Protein AF-A0A661JJ70-F1 (afdb_monomer)

pLDDT: mean 76.31, std 18.62, range [28.81, 95.75]

Sequence (202 aa):
MEVSPYALRFRKRHAPRLLRENLPLQVAEFILPPYEYRAAKAYGLRCRVPVIPVDSCLKSRVLLRRAVELFSAENLRRLKEEDPEGPLRGEYALARRCWQDGSMAQWFLSNGWDLRRERAMARRIRQILSRHPTKRLLHIGGWMHMLPLPGTLFHLLEDLGPERRLLEPLTFDENLSNKRLRAMVVRDFYFWFYFRRAHPGP

Solvent-accessible surface area (backbone atoms only — not comparable to full-atom values): 12020 Å² total; per-residue (Å²): 51,66,38,29,60,54,48,48,52,50,25,71,68,44,31,81,63,65,66,72,50,97,60,58,67,73,57,49,52,68,42,40,67,55,54,62,57,50,53,48,45,54,51,18,63,78,69,74,42,90,75,57,62,47,38,62,43,64,66,46,53,61,54,55,71,52,42,69,68,60,67,32,74,69,53,57,71,67,60,72,94,68,76,67,61,64,64,50,54,50,51,53,53,49,50,51,48,35,72,77,38,62,72,69,41,48,60,57,54,71,61,83,57,58,53,68,52,29,53,51,32,37,52,48,52,52,59,50,43,69,78,36,77,90,59,75,49,71,42,40,40,66,62,74,41,62,36,93,41,93,64,22,38,38,46,70,41,47,93,48,55,58,44,78,45,83,57,76,71,84,76,82,65,84,83,69,83,51,81,84,56,71,83,76,74,85,78,76,78,55,22,40,38,42,36,52,75,74,72,81,71,133

Radius of gyration: 18.71 Å; Cα contacts (8 Å, |Δi|>4): 208; chains: 1; bounding box: 42×44×58 Å

Structure (mmCIF, N/CA/C/O backbone):
data_AF-A0A661JJ70-F1
#
_entry.id   AF-A0A661JJ70-F1
#
loop_
_atom_site.group_PDB
_atom_site.id
_atom_site.type_symbol
_atom_site.label_atom_id
_atom_site.label_alt_id
_atom_site.label_comp_id
_atom_site.label_asym_id
_atom_site.label_entity_id
_atom_site.label_seq_id
_atom_site.pdbx_PDB_ins_code
_atom_site.Cartn_x
_atom_site.Cartn_y
_atom_site.Cartn_z
_atom_site.occupancy
_atom_site.B_iso_or_equiv
_atom_site.auth_seq_id
_atom_site.auth_comp_id
_atom_site.auth_asym_id
_atom_site.auth_atom_id
_atom_site.pdbx_PDB_model_num
ATOM 1 N N . MET A 1 1 ? -5.421 -4.196 1.170 1.00 88.75 1 MET A N 1
ATOM 2 C CA . MET A 1 1 ? -4.293 -4.170 0.217 1.00 88.75 1 MET A CA 1
ATOM 3 C C . MET A 1 1 ? -4.222 -2.820 -0.451 1.00 88.75 1 MET A C 1
ATOM 5 O O . MET A 1 1 ? -5.200 -2.414 -1.082 1.00 88.75 1 MET A O 1
ATOM 9 N N . GLU A 1 2 ? -3.088 -2.148 -0.344 1.00 88.19 2 GLU A N 1
ATOM 10 C CA . GLU A 1 2 ? -2.733 -1.005 -1.176 1.00 88.19 2 GLU A CA 1
ATOM 11 C C . GLU A 1 2 ? -2.469 -1.480 -2.607 1.00 88.19 2 GLU A C 1
ATOM 13 O O . GLU A 1 2 ? -1.356 -1.740 -3.043 1.00 88.19 2 GLU A O 1
ATOM 18 N N . VAL A 1 3 ? -3.546 -1.678 -3.350 1.00 89.00 3 VAL A N 1
ATOM 19 C CA . VAL A 1 3 ? -3.459 -1.907 -4.782 1.00 89.00 3 VAL A CA 1
ATOM 20 C C . VAL A 1 3 ? -4.696 -1.328 -5.430 1.00 89.00 3 VAL A C 1
ATOM 22 O O . VAL A 1 3 ? -5.812 -1.452 -4.920 1.00 89.00 3 VAL A O 1
ATOM 25 N N . SER A 1 4 ? -4.492 -0.668 -6.559 1.00 90.75 4 SER A N 1
ATOM 26 C CA . SER A 1 4 ? -5.568 -0.061 -7.324 1.00 90.75 4 SER A CA 1
ATOM 27 C C . SER A 1 4 ? -6.466 -1.139 -7.944 1.00 90.75 4 SER A C 1
ATOM 29 O O . SER A 1 4 ? -5.982 -1.965 -8.729 1.00 90.75 4 SER A O 1
ATOM 31 N N . PRO A 1 5 ? -7.791 -1.120 -7.689 1.00 91.12 5 PRO A N 1
ATOM 32 C CA . PRO A 1 5 ? -8.731 -2.021 -8.356 1.00 91.12 5 PRO A CA 1
ATOM 33 C C . PRO A 1 5 ? -8.672 -1.921 -9.885 1.00 91.12 5 PRO A C 1
ATOM 35 O O . PRO A 1 5 ? -8.874 -2.913 -10.584 1.00 91.12 5 PRO A O 1
ATOM 38 N N . TYR A 1 6 ? -8.393 -0.726 -10.419 1.00 90.62 6 TYR A N 1
ATOM 39 C CA . TYR A 1 6 ? -8.209 -0.534 -11.855 1.00 90.62 6 TYR A CA 1
ATOM 40 C C . TYR A 1 6 ? -6.958 -1.258 -12.355 1.00 90.62 6 TYR A C 1
ATOM 42 O O . TYR A 1 6 ? -7.037 -1.973 -13.351 1.00 90.62 6 TYR A O 1
ATOM 50 N N . ALA A 1 7 ? -5.837 -1.131 -11.641 1.00 89.31 7 ALA A N 1
ATOM 51 C CA . ALA A 1 7 ? -4.592 -1.792 -12.014 1.00 89.31 7 ALA A CA 1
ATOM 52 C C . ALA A 1 7 ? -4.727 -3.322 -11.999 1.00 89.31 7 ALA A C 1
ATOM 54 O O . ALA A 1 7 ? -4.260 -3.989 -12.917 1.00 89.31 7 ALA A O 1
ATOM 55 N N . LEU A 1 8 ? -5.435 -3.881 -11.013 1.00 91.75 8 LEU A N 1
ATOM 56 C CA . LEU A 1 8 ? -5.740 -5.314 -10.978 1.00 91.75 8 LEU A CA 1
ATOM 57 C C . LEU A 1 8 ? -6.557 -5.765 -12.194 1.00 91.75 8 LEU A C 1
ATOM 59 O O . LEU A 1 8 ? -6.228 -6.774 -12.815 1.00 91.75 8 LEU A O 1
ATOM 63 N N . ARG A 1 9 ? -7.611 -5.019 -12.553 1.00 91.19 9 ARG A N 1
ATOM 64 C CA . ARG A 1 9 ? -8.439 -5.337 -13.729 1.00 91.19 9 ARG A CA 1
ATOM 65 C C . ARG A 1 9 ? -7.650 -5.237 -15.028 1.00 91.19 9 ARG A C 1
ATOM 67 O O . ARG A 1 9 ? -7.783 -6.120 -15.869 1.00 91.19 9 ARG A O 1
ATOM 74 N N . PHE A 1 10 ? -6.834 -4.194 -15.174 1.00 89.31 10 PHE A N 1
ATOM 75 C CA . PHE A 1 10 ? -5.953 -4.020 -16.326 1.00 89.31 10 PHE A CA 1
ATOM 76 C C . PHE A 1 10 ? -5.038 -5.237 -16.485 1.00 89.31 10 PHE A C 1
ATOM 78 O O . PHE A 1 10 ? -5.071 -5.907 -17.513 1.00 89.31 10 PHE A O 1
ATOM 85 N N . ARG A 1 11 ? -4.300 -5.597 -15.432 1.00 89.19 11 ARG A N 1
ATOM 86 C CA . ARG A 1 11 ? -3.375 -6.734 -15.461 1.00 89.19 11 ARG A CA 1
ATOM 87 C C . ARG A 1 11 ? -4.084 -8.052 -15.745 1.00 89.19 11 ARG A C 1
ATOM 89 O O . ARG A 1 11 ? -3.667 -8.778 -16.635 1.00 89.19 11 ARG A O 1
ATOM 96 N N . LYS A 1 12 ? -5.222 -8.319 -15.095 1.00 90.00 12 LYS A N 1
ATOM 97 C CA . LYS A 1 12 ? -6.034 -9.517 -15.371 1.00 90.00 12 LYS A CA 1
ATOM 98 C C . LYS A 1 12 ? -6.461 -9.610 -16.844 1.00 90.00 12 LYS A C 1
ATOM 100 O O . LYS A 1 12 ? -6.502 -10.705 -17.391 1.00 90.00 12 LYS A O 1
ATOM 105 N N . ARG A 1 13 ? -6.786 -8.477 -17.476 1.00 88.62 13 ARG A N 1
ATOM 106 C CA . ARG A 1 13 ? -7.217 -8.421 -18.880 1.00 88.62 13 ARG A CA 1
ATOM 107 C C . ARG A 1 13 ? -6.057 -8.584 -19.863 1.00 88.62 13 ARG A C 1
ATOM 109 O O . ARG A 1 13 ? -6.224 -9.254 -20.874 1.00 88.62 13 ARG A O 1
ATOM 116 N N . HIS A 1 14 ? -4.919 -7.945 -19.598 1.00 83.94 14 HIS A N 1
ATOM 117 C CA . HIS A 1 14 ? -3.836 -7.815 -20.577 1.00 83.94 14 HIS A CA 1
ATOM 118 C C . HIS A 1 14 ? -2.693 -8.819 -20.380 1.00 83.94 14 HIS A C 1
ATOM 120 O O . HIS A 1 14 ? -2.057 -9.191 -21.364 1.00 83.94 14 HIS A O 1
ATOM 126 N N . ALA A 1 15 ? -2.464 -9.317 -19.160 1.00 86.56 15 ALA A N 1
ATOM 127 C CA . ALA A 1 15 ? -1.367 -10.240 -18.866 1.00 86.56 15 ALA A CA 1
ATOM 128 C C . ALA A 1 15 ? -1.355 -11.500 -19.753 1.00 86.56 15 ALA A C 1
ATOM 130 O O . ALA A 1 15 ? -0.293 -11.799 -20.288 1.00 86.56 15 ALA A O 1
ATOM 131 N N . PRO A 1 16 ? -2.484 -12.193 -20.030 1.00 87.19 16 PRO A N 1
ATOM 132 C CA . PRO A 1 16 ? -2.462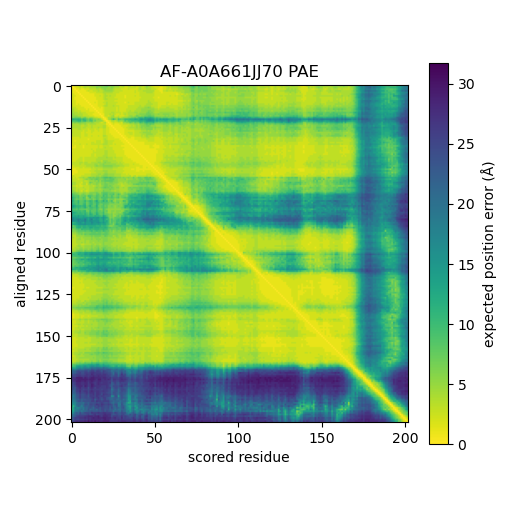 -13.390 -20.879 1.00 87.19 16 PRO A CA 1
ATOM 133 C C . PRO A 1 16 ? -2.003 -13.147 -22.320 1.00 87.19 16 PRO A C 1
ATOM 135 O O . PRO A 1 16 ? -1.639 -14.100 -23.002 1.00 87.19 16 PRO A O 1
ATOM 138 N N . ARG A 1 17 ? -2.081 -11.901 -22.806 1.00 83.06 17 ARG A N 1
ATOM 139 C CA . ARG A 1 17 ? -1.568 -11.501 -24.121 1.00 83.06 17 ARG A CA 1
ATOM 140 C C . ARG A 1 17 ? -0.112 -11.059 -24.020 1.00 83.06 17 ARG A C 1
ATOM 142 O O . ARG A 1 17 ? 0.691 -11.515 -24.818 1.00 83.06 17 ARG A O 1
ATOM 149 N N . LEU A 1 18 ? 0.203 -10.190 -23.058 1.00 78.88 18 LEU A N 1
ATOM 150 C CA . LEU A 1 18 ? 1.536 -9.597 -22.919 1.00 78.88 18 LEU A CA 1
ATOM 151 C C . LEU A 1 18 ? 2.593 -10.633 -22.505 1.00 78.88 18 LEU A C 1
ATOM 153 O O . LEU A 1 18 ? 3.716 -10.573 -22.974 1.00 78.88 18 LEU A O 1
ATOM 157 N N . LEU A 1 19 ? 2.229 -11.622 -21.685 1.00 82.69 19 LEU A N 1
ATOM 158 C CA . LEU A 1 19 ? 3.150 -12.659 -21.199 1.00 82.69 19 LEU A CA 1
ATOM 159 C C . LEU A 1 19 ? 3.390 -13.809 -22.195 1.00 82.69 19 LEU A C 1
ATOM 161 O O . LEU A 1 19 ? 4.028 -14.790 -21.832 1.00 82.69 19 LEU A O 1
ATOM 165 N N . ARG A 1 20 ? 2.851 -13.745 -23.422 1.00 75.69 20 ARG A N 1
ATOM 166 C CA . ARG A 1 20 ? 3.128 -14.761 -24.463 1.00 75.69 20 ARG A CA 1
ATOM 167 C C . ARG A 1 20 ? 4.499 -14.585 -25.104 1.00 75.69 20 ARG A C 1
ATOM 169 O O . ARG A 1 20 ? 4.980 -15.494 -25.768 1.00 75.69 20 ARG A O 1
ATOM 176 N N . GLU A 1 21 ? 5.088 -13.411 -24.939 1.00 70.88 21 GLU A N 1
ATOM 177 C CA . GLU A 1 21 ? 6.421 -13.090 -25.424 1.00 70.88 21 GLU A CA 1
ATOM 178 C C . GLU A 1 21 ? 7.458 -13.498 -24.366 1.00 70.88 21 GLU A C 1
ATOM 180 O O . GLU A 1 21 ? 7.169 -13.472 -23.167 1.00 70.88 21 GLU A O 1
ATOM 185 N N . ASN A 1 22 ? 8.674 -13.861 -24.792 1.00 72.56 22 ASN A N 1
ATOM 186 C CA . ASN A 1 22 ? 9.805 -14.051 -23.878 1.00 72.56 22 ASN A CA 1
ATOM 187 C C . ASN A 1 22 ? 10.241 -12.684 -23.337 1.00 72.56 22 ASN A C 1
ATOM 189 O O . ASN A 1 22 ? 11.148 -12.043 -23.865 1.00 72.56 22 ASN A O 1
ATOM 193 N N . LEU A 1 23 ? 9.534 -12.215 -22.313 1.00 75.69 23 LEU A N 1
ATOM 194 C CA . LEU A 1 23 ? 9.806 -10.950 -21.653 1.00 75.69 23 LEU A CA 1
ATOM 195 C C . LEU A 1 23 ? 10.885 -11.120 -20.578 1.00 75.69 23 LEU A C 1
ATOM 197 O O . LEU A 1 23 ? 10.879 -12.131 -19.869 1.00 75.69 23 LEU A O 1
ATOM 201 N N . PRO A 1 24 ? 11.745 -10.105 -20.368 1.00 74.50 24 PRO A N 1
ATOM 202 C CA . PRO A 1 24 ? 12.593 -10.055 -19.185 1.00 74.50 24 PRO A CA 1
ATOM 203 C C . PRO A 1 24 ? 11.752 -10.202 -17.910 1.00 74.50 24 PRO A C 1
ATOM 205 O O . PRO A 1 24 ? 10.657 -9.633 -17.812 1.00 74.50 24 PRO A O 1
ATOM 208 N N . LEU A 1 25 ? 12.272 -10.918 -16.907 1.00 74.00 25 LEU A N 1
ATOM 209 C CA . LEU A 1 25 ? 11.556 -11.224 -15.657 1.00 74.00 25 LEU A CA 1
ATOM 210 C C . LEU A 1 25 ? 10.948 -9.971 -15.006 1.00 74.00 25 LEU A C 1
ATOM 212 O O . LEU A 1 25 ? 9.812 -9.983 -14.541 1.00 74.00 25 LEU A O 1
ATOM 216 N N . GLN A 1 26 ? 11.688 -8.863 -15.023 1.00 70.69 26 GLN A N 1
ATOM 217 C CA . GLN A 1 26 ? 11.274 -7.571 -14.474 1.00 70.69 26 GLN A CA 1
ATOM 218 C C . GLN A 1 26 ? 9.984 -7.036 -15.111 1.00 70.69 26 GLN A C 1
ATOM 220 O O . GLN A 1 26 ? 9.115 -6.502 -14.419 1.00 70.69 26 GLN A O 1
ATOM 225 N N . VAL A 1 27 ? 9.851 -7.207 -16.425 1.00 76.38 27 VAL A N 1
ATOM 226 C CA . VAL A 1 27 ? 8.688 -6.774 -17.203 1.00 76.38 27 VAL A CA 1
ATOM 227 C C . VAL A 1 27 ? 7.516 -7.712 -16.951 1.00 76.38 27 VAL A C 1
ATOM 229 O O . VAL A 1 27 ? 6.397 -7.250 -16.717 1.00 76.38 27 VAL A O 1
ATOM 232 N N . ALA A 1 28 ? 7.775 -9.022 -16.945 1.00 80.06 28 ALA A N 1
ATOM 233 C CA . ALA A 1 28 ? 6.764 -10.023 -16.633 1.00 80.06 28 ALA A CA 1
ATOM 234 C C . ALA A 1 28 ? 6.149 -9.782 -15.241 1.00 80.06 28 ALA A C 1
ATOM 236 O O . ALA A 1 28 ? 4.925 -9.739 -15.098 1.00 80.06 28 ALA A O 1
ATOM 237 N N . GLU A 1 29 ? 6.981 -9.516 -14.232 1.00 77.38 29 GLU A N 1
ATOM 238 C CA . GLU A 1 29 ? 6.538 -9.194 -12.872 1.00 77.38 29 GLU A CA 1
ATOM 239 C C . GLU A 1 29 ? 5.744 -7.881 -12.797 1.00 77.38 29 GLU A C 1
ATOM 241 O O . GLU A 1 29 ? 4.744 -7.803 -12.087 1.00 77.38 29 GLU A O 1
ATOM 246 N N . PHE A 1 30 ? 6.104 -6.861 -13.581 1.00 78.81 30 PHE A N 1
ATOM 247 C CA . PHE A 1 30 ? 5.334 -5.614 -13.638 1.00 78.81 30 PHE A CA 1
ATOM 248 C C . PHE A 1 30 ? 3.923 -5.802 -14.241 1.00 78.81 30 PHE A C 1
ATOM 250 O O . PHE A 1 30 ? 2.952 -5.142 -13.824 1.00 78.81 30 PHE A O 1
ATOM 257 N N . ILE A 1 31 ? 3.797 -6.705 -15.221 1.00 82.81 31 ILE A N 1
ATOM 258 C CA . ILE A 1 31 ? 2.530 -7.065 -15.875 1.00 82.81 31 ILE A CA 1
ATOM 259 C C . ILE A 1 31 ? 1.633 -7.881 -14.940 1.00 82.81 31 ILE A C 1
ATOM 261 O O . ILE A 1 31 ? 0.406 -7.734 -14.973 1.00 82.81 31 ILE A O 1
ATOM 265 N N . LEU A 1 32 ? 2.215 -8.736 -14.103 1.00 86.69 32 LEU A N 1
ATOM 266 C CA . LEU A 1 32 ? 1.474 -9.522 -13.126 1.00 86.69 32 LEU A CA 1
ATOM 267 C C . LEU A 1 32 ? 0.950 -8.641 -11.981 1.00 86.69 32 LEU A C 1
ATOM 269 O O . LEU A 1 32 ? 1.490 -7.566 -11.702 1.00 86.69 32 LEU A O 1
ATOM 273 N N . PRO A 1 33 ? -0.168 -9.023 -11.323 1.00 88.25 33 PRO A N 1
ATOM 274 C CA . PRO A 1 33 ? -0.574 -8.359 -10.091 1.00 88.25 33 PRO A CA 1
ATOM 275 C C . PRO A 1 33 ? 0.595 -8.327 -9.097 1.00 88.25 33 PRO A C 1
ATOM 277 O O . PRO A 1 33 ? 1.297 -9.338 -9.011 1.00 88.25 33 PRO A O 1
ATOM 280 N N . PRO A 1 34 ? 0.765 -7.227 -8.330 1.00 84.75 34 PRO A N 1
ATOM 281 C CA . PRO A 1 34 ? 1.853 -7.110 -7.368 1.00 84.75 34 PRO A CA 1
ATOM 282 C C . PRO A 1 34 ? 1.930 -8.339 -6.477 1.00 84.75 34 PRO A C 1
ATOM 284 O O . PRO A 1 34 ? 0.894 -8.900 -6.088 1.00 84.75 34 PRO A O 1
ATOM 287 N N . TYR A 1 35 ? 3.149 -8.767 -6.186 1.00 82.44 35 TYR A N 1
ATOM 288 C CA . TYR A 1 35 ? 3.390 -9.984 -5.439 1.00 82.44 35 TYR A CA 1
ATOM 289 C C . TYR A 1 35 ? 2.654 -9.985 -4.089 1.00 82.44 35 TYR A C 1
ATOM 291 O O . TYR A 1 35 ? 1.972 -10.960 -3.779 1.00 82.44 35 TYR A O 1
ATOM 299 N N . GLU A 1 36 ? 2.628 -8.865 -3.367 1.00 80.75 36 GLU A N 1
ATOM 300 C CA . GLU A 1 36 ? 1.924 -8.709 -2.089 1.00 80.75 36 GLU A CA 1
ATOM 301 C C . GLU A 1 36 ? 0.432 -9.017 -2.229 1.00 80.75 36 GLU A C 1
ATOM 303 O O . GLU A 1 36 ? -0.179 -9.655 -1.372 1.00 80.75 36 GLU A O 1
ATOM 308 N N . TYR A 1 37 ? -0.176 -8.588 -3.338 1.00 88.94 37 TYR A N 1
ATOM 309 C CA . TYR A 1 37 ? -1.565 -8.910 -3.636 1.00 88.94 37 TYR A CA 1
ATOM 310 C C . TYR A 1 37 ? -1.744 -10.398 -3.925 1.00 88.94 37 TYR A C 1
ATOM 312 O O . TYR A 1 37 ? -2.704 -10.989 -3.430 1.00 88.94 37 TYR A O 1
ATOM 320 N N . ARG A 1 38 ? -0.840 -11.017 -4.693 1.00 89.62 38 ARG A N 1
ATOM 321 C CA . ARG A 1 38 ? -0.884 -12.461 -4.974 1.00 89.62 38 ARG A CA 1
ATOM 322 C C . ARG A 1 38 ? -0.739 -13.276 -3.686 1.00 89.62 38 ARG A C 1
ATOM 324 O O . ARG A 1 38 ? -1.586 -14.132 -3.430 1.00 89.62 38 ARG A O 1
ATOM 331 N N . ALA A 1 39 ? 0.248 -12.954 -2.852 1.00 87.50 39 ALA A N 1
ATOM 332 C CA . ALA A 1 39 ? 0.502 -13.594 -1.565 1.00 87.50 39 ALA A CA 1
ATOM 333 C C . ALA A 1 39 ? -0.693 -13.438 -0.612 1.00 87.50 39 ALA A C 1
ATOM 335 O O . ALA A 1 39 ? -1.220 -14.431 -0.103 1.00 87.50 39 ALA A O 1
ATOM 336 N N . ALA A 1 40 ? -1.204 -12.211 -0.448 1.00 88.06 40 ALA A N 1
ATOM 337 C CA . ALA A 1 40 ? -2.385 -11.958 0.369 1.00 88.06 40 ALA A CA 1
ATOM 338 C C . ALA A 1 40 ? -3.607 -12.720 -0.156 1.00 88.06 40 ALA A C 1
ATOM 340 O O . ALA A 1 40 ? -4.343 -13.307 0.633 1.00 88.06 40 ALA A O 1
ATOM 341 N N . LYS A 1 41 ? -3.828 -12.760 -1.479 1.00 92.31 41 LYS A N 1
ATOM 342 C CA . LYS A 1 41 ? -4.941 -13.510 -2.084 1.00 92.31 41 LYS A CA 1
ATOM 343 C C . LYS A 1 41 ? -4.821 -15.013 -1.877 1.00 92.31 41 LYS A C 1
ATOM 345 O O . LYS A 1 41 ? -5.840 -15.630 -1.577 1.00 92.31 41 LYS A O 1
ATOM 350 N N . ALA A 1 42 ? -3.628 -15.584 -2.013 1.00 90.69 42 ALA A N 1
ATOM 351 C CA . ALA A 1 42 ? -3.390 -17.001 -1.759 1.00 90.69 42 ALA A CA 1
ATOM 352 C C . ALA A 1 42 ? -3.663 -17.350 -0.287 1.00 90.69 42 ALA A C 1
ATOM 354 O O . ALA A 1 42 ? -4.416 -18.282 -0.000 1.00 90.69 42 ALA A O 1
ATOM 355 N N . TYR A 1 43 ? -3.135 -16.547 0.644 1.00 88.50 43 TYR A N 1
ATOM 356 C CA . TYR A 1 43 ? -3.415 -16.691 2.073 1.00 88.50 43 TYR A CA 1
ATOM 357 C C . TYR A 1 43 ? -4.914 -16.554 2.372 1.00 88.50 43 TYR A C 1
ATOM 359 O O . TYR A 1 43 ? -5.503 -17.406 3.031 1.00 88.50 43 TYR A O 1
ATOM 367 N N . GLY A 1 44 ? -5.555 -15.513 1.838 1.00 90.62 44 GLY A N 1
ATOM 368 C CA . GLY A 1 44 ? -6.975 -15.246 2.036 1.00 90.62 44 GLY A CA 1
ATOM 369 C C . GLY A 1 44 ? -7.877 -16.354 1.497 1.00 90.62 44 GLY A C 1
ATOM 370 O O . GLY A 1 44 ? -8.862 -16.695 2.142 1.00 90.62 44 GLY A O 1
ATOM 371 N N . LEU A 1 45 ? -7.524 -16.974 0.367 1.00 94.12 45 LEU A N 1
ATOM 372 C CA . LEU A 1 45 ? -8.244 -18.137 -0.155 1.00 94.12 45 LEU A CA 1
ATOM 373 C C . LEU A 1 45 ? -8.142 -19.328 0.806 1.00 94.12 45 LEU A C 1
ATOM 375 O O . LEU A 1 45 ? -9.162 -19.908 1.172 1.00 94.12 45 LEU A O 1
ATOM 379 N N . ARG A 1 46 ? -6.923 -19.650 1.253 1.00 95.12 46 ARG A N 1
ATOM 380 C CA . ARG A 1 46 ? -6.661 -20.765 2.172 1.00 95.12 46 ARG A CA 1
ATOM 381 C C . ARG A 1 46 ? -7.351 -20.580 3.525 1.00 95.12 46 ARG A C 1
ATOM 383 O O . ARG A 1 46 ? -7.919 -21.523 4.060 1.00 95.12 46 ARG A O 1
ATOM 390 N N . CYS A 1 47 ? -7.327 -19.363 4.060 1.00 91.88 47 CYS A N 1
ATOM 391 C CA . 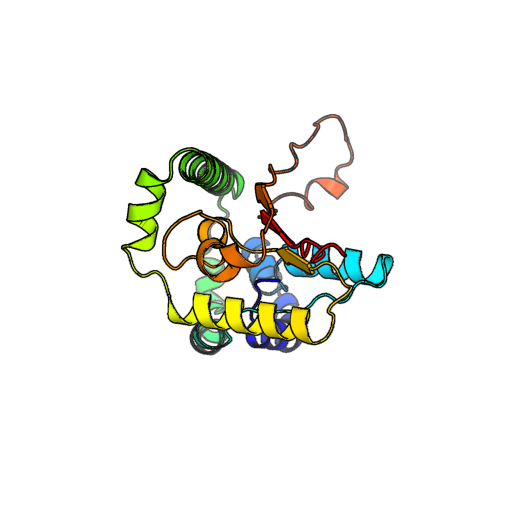CYS A 1 47 ? -7.851 -19.039 5.388 1.00 91.88 47 CYS A CA 1
ATOM 392 C C . CYS A 1 47 ? -9.285 -18.483 5.366 1.00 91.88 47 CYS A C 1
ATOM 394 O O . CYS A 1 47 ? -9.800 -18.094 6.410 1.00 91.88 47 CYS A O 1
ATOM 396 N N . ARG A 1 48 ? -9.927 -18.417 4.190 1.00 94.06 48 ARG A N 1
ATOM 397 C CA . ARG A 1 48 ? -11.260 -17.816 3.982 1.00 94.06 48 ARG A CA 1
ATOM 398 C C . ARG A 1 48 ? -11.363 -16.368 4.490 1.00 94.06 48 ARG A C 1
ATOM 400 O O . ARG A 1 48 ? -12.395 -15.945 5.007 1.00 94.06 48 ARG A O 1
ATOM 407 N N . VAL A 1 49 ? -10.295 -15.591 4.312 1.00 91.00 49 VAL A N 1
ATOM 408 C CA . VAL A 1 49 ? -10.228 -14.164 4.655 1.00 91.00 49 VAL A CA 1
ATOM 409 C C . VAL A 1 49 ? -10.368 -13.321 3.381 1.00 91.00 49 VAL A C 1
ATOM 411 O O . VAL A 1 49 ? -9.603 -13.509 2.430 1.00 91.00 49 VAL A O 1
ATOM 414 N N . PRO A 1 50 ? -11.316 -12.367 3.324 1.00 93.75 50 PRO A N 1
AT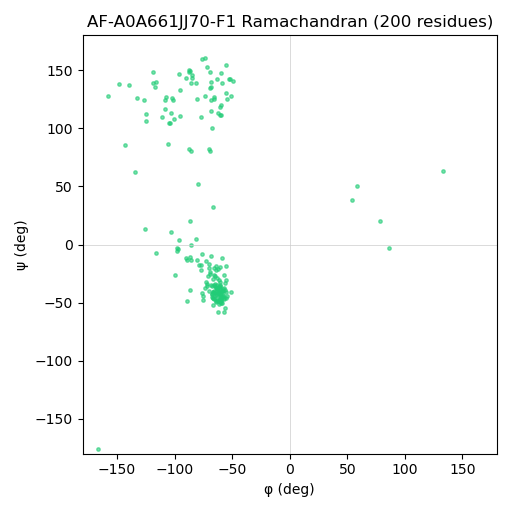OM 415 C CA . PRO A 1 50 ? -11.471 -11.505 2.162 1.00 93.75 50 PRO A CA 1
ATOM 416 C C . PRO A 1 50 ? -10.291 -10.536 2.029 1.00 93.75 50 PRO A C 1
ATOM 418 O O . PRO A 1 50 ? -9.886 -9.870 2.978 1.00 93.75 50 PRO A O 1
ATOM 421 N N . VAL A 1 51 ? -9.776 -10.405 0.807 1.00 93.19 51 VAL A N 1
ATOM 422 C CA . VAL A 1 51 ? -8.668 -9.498 0.477 1.00 93.19 51 VAL A CA 1
ATOM 423 C C . VAL A 1 51 ? -9.196 -8.370 -0.392 1.00 93.19 51 VAL A C 1
ATOM 425 O O . VAL A 1 51 ? -9.544 -8.579 -1.559 1.00 93.19 51 VAL A O 1
ATOM 428 N N . ILE A 1 52 ? -9.249 -7.173 0.191 1.00 93.50 52 ILE A N 1
ATOM 429 C CA . ILE A 1 52 ? -9.905 -6.009 -0.406 1.00 93.50 52 ILE A CA 1
ATOM 430 C C . ILE A 1 52 ? -8.846 -4.990 -0.874 1.00 93.50 52 ILE A C 1
ATOM 432 O O . ILE A 1 52 ? -8.006 -4.562 -0.068 1.00 93.50 52 ILE A O 1
ATOM 436 N N . PRO A 1 53 ? -8.851 -4.592 -2.161 1.00 93.75 53 PRO A N 1
ATOM 437 C CA . PRO A 1 53 ? -8.042 -3.481 -2.656 1.00 93.75 53 PRO A CA 1
ATOM 438 C C . PRO A 1 53 ? -8.624 -2.138 -2.187 1.00 93.75 53 PRO A C 1
ATOM 440 O O . PRO A 1 53 ? -9.811 -1.882 -2.386 1.00 93.75 53 PRO A O 1
ATOM 443 N N . VAL A 1 54 ? -7.806 -1.277 -1.573 1.00 92.44 54 VAL A N 1
ATOM 444 C CA . VAL A 1 54 ? -8.266 0.001 -0.983 1.00 92.44 54 VAL A CA 1
ATOM 445 C C . VAL A 1 54 ? -7.679 1.252 -1.643 1.00 92.44 54 VAL A C 1
ATOM 447 O O . VAL A 1 54 ? -8.138 2.360 -1.362 1.00 92.44 54 VAL A O 1
ATOM 450 N N . ASP A 1 55 ? -6.723 1.100 -2.556 1.00 91.19 55 ASP A N 1
ATOM 451 C CA . ASP A 1 55 ? -6.018 2.227 -3.170 1.00 91.19 55 ASP A CA 1
ATOM 452 C C . ASP A 1 55 ? -6.856 2.963 -4.243 1.00 91.19 55 ASP A C 1
ATOM 454 O O . ASP A 1 55 ? -7.845 2.461 -4.789 1.00 91.19 55 ASP A O 1
ATOM 458 N N . SER A 1 56 ? -6.483 4.209 -4.533 1.00 86.31 56 SER A N 1
ATOM 459 C CA . SER A 1 56 ? -7.027 5.042 -5.598 1.00 86.31 56 SER A CA 1
ATOM 460 C C . SER A 1 56 ? -6.766 4.464 -6.990 1.00 86.31 56 SER A C 1
ATOM 462 O O . SER A 1 56 ? -5.701 3.947 -7.308 1.00 86.31 56 SER A O 1
ATOM 464 N N . CYS A 1 57 ? -7.753 4.620 -7.873 1.00 87.00 57 CYS A N 1
ATOM 465 C CA . CYS A 1 57 ? -7.612 4.257 -9.281 1.00 87.00 57 CYS A CA 1
ATOM 466 C C . CYS A 1 57 ? -6.995 5.371 -10.141 1.00 87.00 57 CYS A C 1
ATOM 468 O O . CYS A 1 57 ? -6.661 5.096 -11.289 1.00 87.00 57 CYS A O 1
ATOM 470 N N . LEU A 1 58 ? -6.890 6.609 -9.640 1.00 81.94 58 LEU A N 1
ATOM 471 C CA . LEU A 1 58 ? -6.595 7.790 -10.466 1.00 81.94 58 LEU A CA 1
ATOM 472 C C . 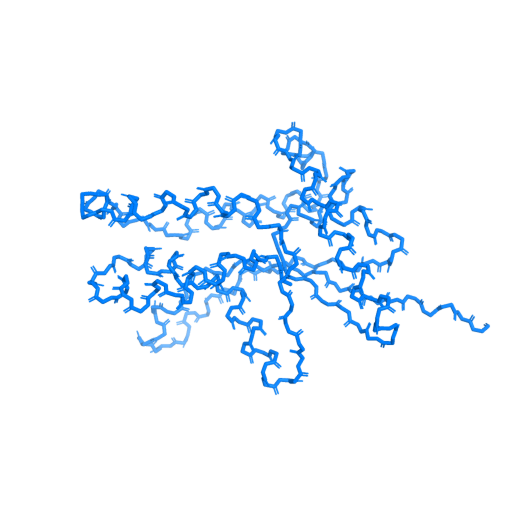LEU A 1 58 ? -5.220 7.704 -11.140 1.00 81.94 58 LEU A C 1
ATOM 474 O O . LEU A 1 58 ? -5.154 7.680 -12.368 1.00 81.94 58 LEU A O 1
ATOM 478 N N . LYS A 1 59 ? -4.141 7.562 -10.358 1.00 80.69 59 LYS A N 1
ATOM 479 C CA . LYS A 1 59 ? -2.776 7.444 -10.903 1.00 80.69 59 LYS A CA 1
ATOM 480 C C . LYS A 1 59 ? -2.640 6.226 -11.819 1.00 80.69 59 LYS A C 1
ATOM 482 O O . LYS A 1 59 ? -2.123 6.344 -12.925 1.00 80.69 59 LYS A O 1
ATOM 487 N N . SER A 1 60 ? -3.184 5.072 -11.421 1.00 81.44 60 SER A N 1
ATOM 488 C CA . SER A 1 60 ? -3.110 3.861 -12.249 1.00 81.44 60 SER A CA 1
ATOM 489 C C . SER A 1 60 ? -3.841 3.995 -13.583 1.00 81.44 60 SER A C 1
ATOM 491 O O . SER A 1 60 ? -3.379 3.424 -14.562 1.00 81.44 60 SER A O 1
ATOM 493 N N . ARG A 1 61 ? -4.963 4.727 -13.651 1.00 83.75 61 ARG A N 1
ATOM 494 C CA . ARG A 1 61 ? -5.665 4.982 -14.921 1.00 83.75 61 ARG A CA 1
ATOM 495 C C . ARG A 1 61 ? -4.801 5.776 -15.890 1.00 83.75 61 ARG A C 1
ATOM 497 O O . ARG A 1 61 ? -4.752 5.430 -17.063 1.00 83.75 61 ARG A O 1
ATOM 504 N N . VAL A 1 62 ? -4.123 6.810 -15.396 1.00 82.62 62 VAL A N 1
ATOM 505 C CA . VAL A 1 62 ? -3.244 7.652 -16.216 1.00 82.62 62 VAL A CA 1
ATOM 506 C C . VAL A 1 62 ? -2.029 6.856 -16.692 1.00 82.62 62 VAL A C 1
ATOM 508 O O . VAL A 1 62 ? -1.773 6.790 -17.892 1.00 82.62 62 VAL A O 1
ATOM 511 N N . LEU A 1 63 ? -1.325 6.196 -15.768 1.00 80.12 63 LEU A N 1
ATOM 512 C CA . LEU A 1 63 ? -0.087 5.475 -16.074 1.00 80.12 63 LEU A CA 1
ATOM 513 C C . LEU A 1 63 ? -0.328 4.251 -16.967 1.00 80.12 63 LEU A C 1
ATOM 515 O O . LEU A 1 63 ? 0.368 4.063 -17.959 1.00 80.12 63 LEU A O 1
ATOM 519 N N . LEU A 1 64 ? -1.344 3.434 -16.667 1.00 80.81 64 LEU A N 1
ATOM 520 C CA . LEU A 1 64 ? -1.579 2.193 -17.414 1.00 80.81 64 LEU A CA 1
ATOM 521 C C . LEU A 1 64 ? -2.228 2.418 -18.780 1.00 80.81 64 LEU A C 1
ATOM 523 O O . LEU A 1 64 ? -2.064 1.579 -19.659 1.00 80.81 64 LEU A O 1
ATOM 527 N N . ARG A 1 65 ? -2.907 3.554 -19.001 1.00 77.12 65 ARG A N 1
ATOM 528 C CA . ARG A 1 65 ? -3.366 3.931 -20.347 1.00 77.12 65 ARG A CA 1
ATOM 529 C C . ARG A 1 65 ? -2.188 4.095 -21.311 1.00 77.12 65 ARG A C 1
ATOM 531 O O . ARG A 1 65 ? -2.316 3.725 -22.469 1.00 77.12 65 ARG A O 1
ATOM 538 N N . ARG A 1 66 ? -1.054 4.598 -20.814 1.00 73.50 66 ARG A N 1
ATOM 539 C CA . ARG A 1 66 ? 0.192 4.781 -21.577 1.00 73.50 66 ARG A CA 1
ATOM 540 C C . ARG A 1 66 ? 1.112 3.558 -21.531 1.00 73.50 66 ARG A C 1
ATOM 542 O O . ARG A 1 66 ? 2.042 3.462 -22.317 1.00 73.50 66 ARG A O 1
ATOM 549 N N . ALA A 1 67 ? 0.856 2.601 -20.637 1.00 70.69 67 ALA A N 1
ATOM 550 C CA . ALA A 1 67 ? 1.731 1.443 -20.456 1.00 70.69 67 ALA A CA 1
ATOM 551 C C . ALA A 1 67 ? 1.824 0.547 -21.698 1.00 70.69 67 ALA A C 1
ATOM 553 O O . ALA A 1 67 ? 2.864 -0.057 -21.915 1.00 70.69 67 ALA A O 1
ATOM 554 N N . VAL A 1 68 ? 0.784 0.488 -22.537 1.00 67.44 68 VAL A N 1
ATOM 555 C CA . VAL A 1 68 ? 0.829 -0.289 -23.791 1.00 67.44 68 VAL A CA 1
ATOM 556 C C . VAL A 1 68 ? 1.938 0.215 -24.724 1.00 67.44 68 VAL A C 1
ATOM 558 O O . VAL A 1 68 ? 2.610 -0.596 -25.348 1.00 67.44 68 VAL A O 1
ATOM 561 N N . GLU A 1 69 ? 2.182 1.527 -24.764 1.00 68.44 69 GLU A N 1
ATOM 562 C CA . GLU A 1 69 ? 3.267 2.139 -25.547 1.00 68.44 69 GLU A CA 1
ATOM 563 C C . GLU A 1 69 ? 4.645 1.863 -24.921 1.00 68.44 69 GLU A C 1
ATOM 565 O O . GLU A 1 69 ? 5.637 1.694 -25.628 1.00 68.44 69 GLU A O 1
ATOM 570 N N . LEU A 1 70 ? 4.710 1.762 -23.587 1.00 66.25 70 LEU A N 1
ATOM 571 C CA . LEU A 1 70 ? 5.944 1.457 -22.854 1.00 66.25 70 LEU A CA 1
ATOM 572 C C . LEU A 1 70 ? 6.422 0.014 -23.068 1.00 66.25 70 LEU A C 1
ATOM 574 O O . LEU A 1 70 ? 7.621 -0.230 -22.988 1.00 66.25 70 LEU A O 1
ATOM 578 N N . PHE A 1 71 ? 5.525 -0.917 -23.403 1.00 69.12 71 PHE A N 1
ATOM 579 C CA . PHE A 1 71 ? 5.872 -2.301 -23.754 1.00 69.12 71 PHE A CA 1
ATOM 580 C C . PHE A 1 71 ? 6.224 -2.494 -25.238 1.00 69.12 71 PHE A C 1
ATOM 582 O O . PHE A 1 71 ? 6.138 -3.611 -25.745 1.00 69.12 71 PHE A O 1
ATOM 589 N N . SER A 1 72 ? 6.597 -1.437 -25.966 1.00 70.12 72 SER A N 1
ATOM 590 C CA . SER A 1 72 ? 7.079 -1.593 -27.340 1.00 70.12 72 SER A CA 1
ATOM 591 C C . SER A 1 72 ? 8.331 -2.479 -27.386 1.00 70.12 72 SER A C 1
ATOM 593 O O . SER A 1 72 ? 9.166 -2.455 -26.478 1.00 70.12 72 SER A O 1
ATOM 595 N N . ALA A 1 73 ? 8.500 -3.235 -28.475 1.00 67.81 73 ALA A N 1
ATOM 596 C CA . ALA A 1 73 ? 9.673 -4.090 -28.670 1.00 67.81 73 ALA A CA 1
ATOM 597 C C . ALA A 1 73 ? 11.000 -3.310 -28.559 1.00 67.81 73 ALA A C 1
ATOM 599 O O . ALA A 1 73 ? 12.006 -3.854 -28.113 1.00 67.81 73 ALA A O 1
ATOM 600 N N . GLU A 1 74 ? 11.004 -2.025 -28.925 1.00 69.62 74 GLU A N 1
ATOM 601 C CA . GLU A 1 74 ? 12.160 -1.137 -28.779 1.00 69.62 74 GLU A CA 1
ATOM 602 C C . GLU A 1 74 ? 12.511 -0.866 -27.309 1.00 69.62 74 GLU A C 1
ATOM 604 O O . GLU A 1 74 ? 13.673 -0.994 -26.925 1.00 69.62 74 GLU A O 1
ATOM 609 N N . ASN A 1 75 ? 11.520 -0.554 -26.468 1.00 70.38 75 ASN A N 1
ATOM 610 C CA . ASN A 1 75 ? 11.743 -0.318 -25.040 1.00 70.38 75 ASN A CA 1
ATOM 611 C C . ASN A 1 75 ? 12.163 -1.601 -24.313 1.00 70.38 75 ASN A C 1
ATOM 613 O O . ASN A 1 75 ? 13.027 -1.557 -23.439 1.00 70.38 75 ASN A O 1
ATOM 617 N N . LEU A 1 76 ? 11.612 -2.750 -24.718 1.00 71.44 76 LEU A N 1
ATOM 618 C CA . LEU A 1 76 ? 11.988 -4.057 -24.176 1.00 71.44 76 LEU A CA 1
ATOM 619 C C . LEU A 1 76 ? 13.445 -4.424 -24.478 1.00 71.44 76 LEU A C 1
ATOM 621 O O . LEU A 1 76 ? 14.122 -4.961 -23.610 1.00 71.44 76 LEU A O 1
ATOM 625 N N . ARG A 1 77 ? 13.959 -4.077 -25.666 1.00 67.94 77 ARG A N 1
ATOM 626 C CA . ARG A 1 77 ? 15.371 -4.299 -26.035 1.00 67.94 77 ARG A CA 1
ATOM 627 C C . ARG A 1 77 ? 16.354 -3.419 -25.262 1.00 67.94 77 ARG A C 1
ATOM 629 O O . ARG A 1 77 ? 17.525 -3.765 -25.168 1.00 67.94 77 ARG A O 1
ATOM 636 N N . ARG A 1 78 ? 15.903 -2.269 -24.750 1.00 69.25 78 ARG A N 1
ATOM 637 C CA . ARG A 1 78 ? 16.739 -1.320 -23.992 1.00 69.25 78 ARG A CA 1
ATOM 638 C C . ARG A 1 78 ? 16.827 -1.640 -22.501 1.00 69.25 78 ARG A C 1
ATOM 640 O O . ARG A 1 78 ? 17.650 -1.037 -21.814 1.00 69.25 78 ARG A O 1
ATOM 647 N N . LEU A 1 79 ? 15.999 -2.556 -21.998 1.00 68.62 79 LEU A N 1
ATOM 648 C CA . LEU A 1 79 ? 16.059 -2.999 -20.609 1.00 68.62 79 LEU A CA 1
ATOM 649 C C . LEU A 1 79 ? 17.347 -3.789 -20.379 1.00 68.62 79 LEU A C 1
ATOM 651 O O . LEU A 1 79 ? 17.542 -4.863 -20.943 1.00 68.62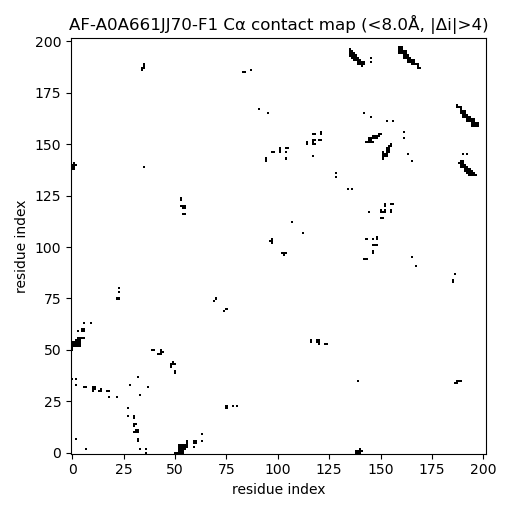 79 LEU A O 1
ATOM 655 N N . LYS A 1 80 ? 18.226 -3.238 -19.545 1.00 65.31 80 LYS A N 1
ATOM 656 C CA . LYS A 1 80 ? 19.380 -3.961 -19.018 1.00 65.31 80 LYS A CA 1
ATOM 657 C C . LYS A 1 80 ? 18.922 -4.806 -17.837 1.00 65.31 80 LYS A C 1
ATOM 659 O O . LYS A 1 80 ? 18.131 -4.348 -17.014 1.00 65.31 80 LYS A O 1
ATOM 664 N N . GLU A 1 81 ? 19.425 -6.030 -17.746 1.00 62.62 81 GLU A N 1
ATOM 665 C CA . GLU A 1 81 ? 19.261 -6.836 -16.541 1.00 62.62 81 GLU A CA 1
ATOM 666 C C . GLU A 1 81 ? 20.060 -6.191 -15.406 1.00 62.62 81 GLU A C 1
ATOM 668 O O . GLU A 1 81 ? 21.280 -6.300 -15.337 1.00 62.62 81 GLU A O 1
ATOM 673 N N . GLU A 1 82 ? 19.368 -5.454 -14.545 1.00 64.19 82 GLU A N 1
ATOM 674 C CA . GLU A 1 82 ? 19.931 -4.960 -13.290 1.00 64.19 82 GLU A CA 1
ATOM 675 C C . GLU A 1 82 ? 19.704 -5.962 -12.154 1.00 64.19 82 G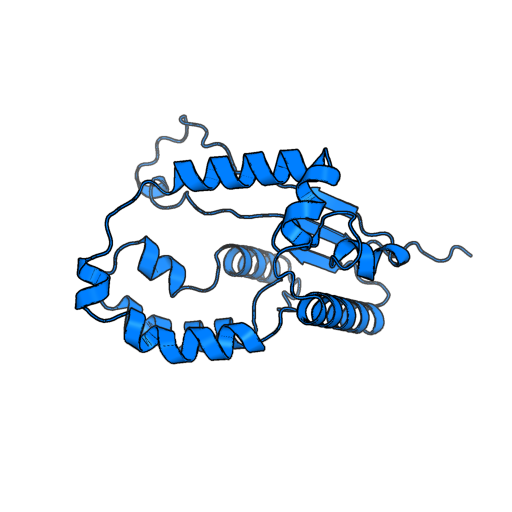LU A C 1
ATOM 677 O O . GLU A 1 82 ? 18.639 -6.590 -12.077 1.00 64.19 82 GLU A O 1
ATOM 682 N N . ASP A 1 83 ? 20.694 -6.076 -11.261 1.00 68.00 83 ASP A N 1
ATOM 683 C CA . ASP A 1 83 ? 20.554 -6.782 -9.987 1.00 68.00 83 ASP A CA 1
ATOM 684 C C . ASP A 1 83 ? 19.475 -6.085 -9.137 1.00 68.00 83 ASP A C 1
ATOM 686 O O . ASP A 1 83 ? 19.663 -4.942 -8.703 1.00 68.00 83 ASP A O 1
ATOM 690 N N . PRO A 1 84 ? 18.332 -6.743 -8.882 1.00 62.41 84 PRO A N 1
ATOM 691 C CA . PRO A 1 84 ? 17.257 -6.144 -8.109 1.00 62.41 84 PRO A CA 1
ATOM 692 C C . PRO A 1 84 ? 17.570 -6.049 -6.607 1.00 62.41 84 PRO A C 1
ATOM 694 O O . PRO A 1 84 ? 16.850 -5.345 -5.896 1.00 62.41 84 PRO A O 1
ATOM 697 N N . GLU A 1 85 ? 18.592 -6.743 -6.093 1.00 65.56 85 GLU A N 1
ATOM 698 C CA . GLU A 1 85 ? 18.853 -6.807 -4.654 1.00 65.56 85 GLU A CA 1
ATOM 699 C C . GLU A 1 85 ? 19.445 -5.516 -4.078 1.00 65.56 85 GLU A C 1
ATOM 701 O O . GLU A 1 85 ? 19.108 -5.130 -2.956 1.00 65.56 85 GLU A O 1
ATOM 706 N N . GLY A 1 86 ? 20.321 -4.837 -4.825 1.00 69.50 86 GLY A N 1
ATOM 707 C CA . GLY A 1 86 ? 20.955 -3.586 -4.395 1.00 69.50 86 GLY A CA 1
ATOM 708 C C . GLY A 1 86 ? 19.935 -2.491 -4.043 1.00 69.50 86 GLY A C 1
ATOM 709 O O . GLY A 1 86 ? 19.904 -2.041 -2.891 1.00 69.50 86 GLY A O 1
ATOM 710 N N . PRO A 1 87 ? 19.051 -2.101 -4.983 1.00 68.88 87 PRO A N 1
ATOM 711 C CA . PRO A 1 87 ? 17.978 -1.143 -4.720 1.00 68.88 87 PRO A CA 1
ATOM 712 C C . PRO A 1 87 ? 17.042 -1.583 -3.587 1.00 68.88 87 PRO A C 1
ATOM 714 O O . PRO A 1 87 ? 16.645 -0.764 -2.759 1.00 68.88 87 PRO A O 1
ATOM 717 N N . LEU A 1 88 ? 16.736 -2.883 -3.497 1.00 70.38 88 LEU A N 1
ATOM 718 C CA . LEU A 1 88 ? 15.855 -3.429 -2.462 1.00 70.38 88 LEU A CA 1
ATOM 719 C C . LEU A 1 88 ? 16.449 -3.276 -1.054 1.00 70.38 88 LEU A C 1
ATOM 721 O O . LEU A 1 88 ? 15.761 -2.830 -0.135 1.00 70.38 88 LEU A O 1
ATOM 725 N N . ARG A 1 89 ? 17.733 -3.610 -0.873 1.00 75.25 89 ARG A N 1
ATOM 726 C CA . ARG A 1 89 ? 18.438 -3.416 0.405 1.00 75.25 89 ARG A CA 1
ATOM 727 C C . ARG A 1 89 ? 18.440 -1.944 0.823 1.00 75.25 89 ARG A C 1
ATOM 729 O O . ARG A 1 89 ? 18.234 -1.651 2.002 1.00 75.25 89 ARG A O 1
ATOM 736 N N . GLY A 1 90 ? 18.633 -1.038 -0.138 1.00 78.75 90 GLY A N 1
ATOM 737 C CA . GLY A 1 90 ? 18.563 0.409 0.074 1.00 78.75 90 GLY A CA 1
ATOM 738 C C . GLY A 1 90 ? 17.192 0.869 0.576 1.00 78.75 90 GLY A C 1
ATOM 739 O O . GLY A 1 90 ? 17.119 1.557 1.593 1.00 78.75 90 GLY A O 1
ATOM 740 N N . GLU A 1 91 ? 16.114 0.425 -0.074 1.00 80.12 91 GLU A N 1
ATOM 741 C CA . GLU A 1 91 ? 14.730 0.720 0.328 1.00 80.12 91 GLU A CA 1
ATOM 742 C C . GLU A 1 91 ? 14.421 0.242 1.753 1.00 80.12 91 GLU A C 1
ATOM 744 O O . GLU A 1 91 ? 13.882 0.999 2.558 1.00 80.12 91 GLU A O 1
ATOM 749 N N . TYR A 1 92 ? 14.818 -0.982 2.118 1.00 80.62 92 TYR A N 1
ATOM 750 C CA . TYR A 1 92 ? 14.620 -1.492 3.480 1.00 80.62 92 TYR A CA 1
ATOM 751 C C . TYR A 1 92 ? 15.443 -0.736 4.525 1.00 80.62 92 TYR A C 1
ATOM 753 O O . TYR A 1 92 ? 14.948 -0.441 5.615 1.00 80.62 92 TYR A O 1
ATOM 761 N N . ALA A 1 93 ? 16.696 -0.397 4.211 1.00 84.62 93 ALA A N 1
ATOM 762 C CA . ALA A 1 93 ? 17.528 0.403 5.101 1.00 84.62 93 ALA A CA 1
ATOM 763 C C . ALA A 1 93 ? 16.931 1.799 5.323 1.00 84.62 93 ALA A C 1
ATOM 765 O O . ALA A 1 93 ? 16.900 2.274 6.460 1.00 84.62 93 ALA A O 1
ATOM 766 N N . LEU A 1 94 ? 16.415 2.427 4.264 1.00 85.25 94 LEU A N 1
ATOM 767 C CA . LEU A 1 94 ? 15.725 3.708 4.345 1.00 85.25 94 LEU A CA 1
ATOM 768 C C . LEU A 1 94 ? 14.440 3.600 5.172 1.00 85.25 94 LEU A C 1
ATOM 770 O O . LEU A 1 94 ? 14.248 4.382 6.101 1.00 85.25 94 LEU A O 1
ATOM 774 N N . ALA A 1 95 ? 13.607 2.595 4.893 1.00 86.38 95 ALA A N 1
ATOM 775 C CA . ALA A 1 95 ? 12.381 2.344 5.636 1.00 86.38 95 ALA A CA 1
ATOM 776 C C . ALA A 1 95 ? 12.660 2.185 7.136 1.00 86.38 95 ALA A C 1
ATOM 778 O O . ALA A 1 95 ? 11.997 2.832 7.943 1.00 86.38 95 ALA A O 1
ATOM 779 N N . ARG A 1 96 ? 13.680 1.398 7.518 1.00 86.94 96 ARG A N 1
ATOM 780 C CA . ARG A 1 96 ? 14.103 1.233 8.921 1.00 86.94 96 ARG A CA 1
ATOM 781 C C . ARG A 1 96 ? 14.529 2.551 9.557 1.00 86.94 96 ARG A C 1
ATOM 783 O O . ARG A 1 96 ? 14.064 2.862 10.651 1.00 86.94 96 ARG A O 1
ATOM 790 N N . ARG A 1 97 ? 15.364 3.338 8.871 1.00 87.62 97 ARG A N 1
ATOM 791 C CA . ARG A 1 97 ? 15.805 4.654 9.364 1.00 87.62 97 ARG A CA 1
ATOM 792 C C . ARG A 1 97 ? 14.617 5.572 9.610 1.00 87.62 97 ARG A C 1
ATOM 794 O O . ARG A 1 97 ? 14.472 6.079 10.711 1.00 87.62 97 ARG A O 1
ATOM 801 N N . CYS A 1 98 ? 13.719 5.704 8.639 1.00 87.38 98 CYS A N 1
ATOM 802 C CA . CYS A 1 98 ? 12.509 6.511 8.774 1.00 87.38 98 CYS A CA 1
ATOM 803 C C . CYS A 1 98 ? 11.518 5.968 9.818 1.00 87.38 98 CYS A C 1
ATOM 805 O O . CYS A 1 98 ? 10.718 6.720 10.371 1.00 87.38 98 CYS A O 1
ATOM 807 N N . TRP A 1 99 ? 11.536 4.659 10.082 1.00 86.69 99 TRP A N 1
ATOM 808 C CA . TRP A 1 99 ? 10.703 4.037 11.110 1.00 86.69 99 TRP A CA 1
ATOM 809 C C . TRP A 1 99 ? 11.161 4.378 12.529 1.00 86.69 99 TRP A C 1
ATOM 811 O O . TRP A 1 99 ? 10.321 4.456 13.431 1.00 86.69 99 TRP A O 1
ATOM 821 N N . GLN A 1 100 ? 12.478 4.525 12.698 1.00 85.06 100 GLN A N 1
ATOM 822 C CA . GLN A 1 100 ? 13.160 4.854 13.949 1.00 85.06 100 GLN A CA 1
ATOM 823 C C . GLN A 1 100 ? 13.239 6.371 14.171 1.00 85.06 100 GLN A C 1
ATOM 825 O O . GLN A 1 100 ? 13.039 6.828 15.292 1.00 85.06 100 GLN A O 1
ATOM 830 N N . ASP A 1 101 ? 13.476 7.141 13.107 1.00 82.25 101 ASP A N 1
ATOM 831 C CA . ASP A 1 101 ? 13.615 8.596 13.119 1.00 82.25 101 ASP A CA 1
ATOM 832 C C . ASP A 1 101 ? 12.635 9.254 12.131 1.00 82.25 101 ASP A C 1
ATOM 834 O O . ASP A 1 101 ? 12.808 9.239 10.907 1.00 82.25 101 ASP A O 1
ATOM 838 N N . GLY A 1 102 ? 11.588 9.867 12.689 1.00 74.00 102 GLY A N 1
ATOM 839 C CA . GLY A 1 102 ? 10.542 10.546 11.926 1.00 74.00 102 GLY A CA 1
ATOM 840 C C . GLY A 1 102 ? 10.990 11.845 11.244 1.00 74.00 102 GLY A C 1
ATOM 841 O O . GLY A 1 102 ? 10.315 12.291 10.315 1.00 74.00 102 GLY A O 1
ATOM 842 N N . SER A 1 103 ? 12.120 12.443 11.642 1.00 80.56 103 SER A N 1
ATOM 843 C CA . SER A 1 103 ? 12.594 13.708 11.062 1.00 80.56 103 SER A CA 1
ATOM 844 C C . SER A 1 103 ? 13.016 13.537 9.598 1.00 80.56 103 SER A C 1
ATOM 846 O O . SER A 1 103 ? 12.612 14.308 8.725 1.00 80.56 103 SER A O 1
ATOM 848 N N . MET A 1 104 ? 13.722 12.445 9.293 1.00 78.06 104 MET A N 1
ATOM 849 C CA . MET A 1 104 ? 14.117 12.078 7.931 1.00 78.06 104 MET A CA 1
ATOM 850 C C . MET A 1 104 ? 12.898 11.804 7.043 1.00 78.06 104 MET A C 1
ATOM 852 O O . MET A 1 104 ? 12.858 12.179 5.872 1.00 78.06 104 MET A O 1
ATOM 856 N N . ALA A 1 105 ? 11.873 11.180 7.616 1.00 77.69 105 ALA A N 1
ATOM 857 C CA . ALA A 1 105 ? 10.635 10.856 6.926 1.00 77.69 105 ALA A CA 1
ATOM 858 C C . ALA A 1 105 ? 9.816 12.103 6.535 1.00 77.69 105 ALA A C 1
ATOM 860 O O . ALA A 1 105 ? 9.128 12.100 5.511 1.00 77.69 105 ALA A O 1
ATOM 861 N N . GLN A 1 106 ? 9.924 13.192 7.300 1.00 79.75 106 GLN A N 1
ATOM 862 C CA . GLN A 1 106 ? 9.207 14.437 7.027 1.00 79.75 106 GLN A CA 1
ATOM 863 C C . GLN A 1 106 ? 9.650 15.086 5.707 1.00 79.75 106 GLN A C 1
ATOM 865 O O . GLN A 1 106 ? 8.813 15.608 4.966 1.00 79.75 106 GLN A O 1
ATOM 870 N N . TRP A 1 107 ? 10.936 14.984 5.357 1.00 77.19 107 TRP A N 1
ATOM 871 C CA . TRP A 1 107 ? 11.450 15.466 4.071 1.00 77.19 107 TRP A CA 1
ATOM 872 C C . TRP A 1 107 ? 10.803 14.746 2.877 1.00 77.19 107 TRP A C 1
ATOM 874 O O . TRP A 1 107 ? 10.403 15.389 1.903 1.00 77.19 107 TRP A O 1
ATOM 884 N N . PHE A 1 108 ? 10.613 13.425 2.971 1.00 69.44 108 PHE A N 1
ATOM 885 C CA . PHE A 1 108 ? 9.959 12.643 1.917 1.00 69.44 108 PHE A CA 1
ATOM 886 C C . PHE A 1 108 ? 8.488 13.022 1.737 1.00 69.44 108 PHE A C 1
ATOM 888 O O . PHE A 1 108 ? 8.012 13.129 0.609 1.00 69.44 108 PHE A O 1
ATOM 895 N N . LEU A 1 109 ? 7.763 13.265 2.833 1.00 74.94 109 LEU A N 1
ATOM 896 C CA . LEU A 1 109 ? 6.352 13.658 2.758 1.00 74.94 109 LEU A CA 1
ATOM 897 C C . LEU A 1 109 ? 6.157 15.081 2.227 1.00 74.94 109 LEU A C 1
ATOM 899 O O . LEU A 1 109 ? 5.135 15.384 1.613 1.00 74.94 109 LEU A O 1
ATOM 903 N N . SER A 1 110 ? 7.147 15.947 2.428 1.00 74.75 110 SER A N 1
ATOM 904 C CA . SER A 1 110 ? 7.101 17.335 1.962 1.00 74.75 110 SER A CA 1
ATOM 905 C C . SER A 1 110 ? 7.200 17.436 0.432 1.00 74.75 110 SER A C 1
ATOM 907 O O . SER A 1 110 ? 6.753 18.419 -0.154 1.00 74.75 110 SER A O 1
ATOM 909 N N . ASN A 1 111 ? 7.707 16.392 -0.233 1.00 71.38 111 ASN A N 1
ATOM 910 C CA . ASN A 1 111 ? 7.905 16.342 -1.678 1.00 71.38 111 ASN A CA 1
ATOM 911 C C . ASN A 1 111 ? 6.863 15.451 -2.373 1.00 71.38 111 ASN A C 1
ATOM 913 O O . ASN A 1 111 ? 7.091 14.277 -2.654 1.00 71.38 111 ASN A O 1
ATOM 917 N N . GLY A 1 112 ? 5.705 16.026 -2.706 1.00 71.81 112 GLY A N 1
ATOM 918 C CA . GLY A 1 112 ? 4.744 15.387 -3.617 1.00 71.81 112 GLY A CA 1
ATOM 919 C C . GLY A 1 112 ? 3.885 14.274 -3.004 1.00 71.81 112 GLY A C 1
ATOM 920 O O . GLY A 1 112 ? 3.310 13.464 -3.743 1.00 71.81 112 GLY A O 1
ATOM 921 N N . TRP A 1 113 ? 3.754 14.235 -1.674 1.00 86.00 113 TRP A N 1
ATOM 922 C CA . TRP A 1 113 ? 2.863 13.299 -0.993 1.00 86.00 113 TRP A CA 1
ATOM 923 C C . TRP A 1 113 ? 1.389 13.570 -1.317 1.00 86.00 113 TRP A C 1
ATOM 925 O O . TRP A 1 113 ? 0.868 14.677 -1.170 1.00 86.00 113 TRP A O 1
ATOM 935 N N . ASP A 1 114 ? 0.682 12.536 -1.769 1.00 88.75 114 ASP A N 1
ATOM 936 C CA . ASP A 1 114 ? -0.700 12.660 -2.232 1.00 88.75 114 ASP A CA 1
ATOM 937 C C . ASP A 1 114 ? -1.688 12.505 -1.067 1.00 88.75 114 ASP A C 1
ATOM 939 O O . ASP A 1 114 ? -2.289 11.450 -0.858 1.00 88.75 114 ASP A O 1
ATOM 943 N N . LEU A 1 115 ? -1.907 13.589 -0.320 1.00 90.44 115 LEU A N 1
ATOM 944 C CA . LEU A 1 115 ? -2.852 13.612 0.806 1.00 90.44 115 LEU A CA 1
ATOM 945 C C . LEU A 1 115 ? -4.286 13.224 0.409 1.00 90.44 115 LEU A C 1
ATOM 947 O O . LEU A 1 115 ? -5.062 12.740 1.238 1.00 90.44 115 LEU A O 1
ATOM 951 N N . ARG A 1 116 ? -4.680 13.436 -0.855 1.00 91.50 116 ARG A N 1
ATOM 952 C CA . ARG A 1 116 ? -6.011 13.033 -1.335 1.00 91.50 116 ARG A CA 1
ATOM 953 C C . ARG A 1 116 ? -6.108 11.512 -1.416 1.00 91.50 116 ARG A C 1
ATOM 955 O O . ARG A 1 116 ? -7.142 10.956 -1.037 1.00 91.50 116 ARG A O 1
ATOM 962 N N . ARG A 1 117 ? -5.043 10.843 -1.871 1.00 91.69 117 ARG A N 1
ATOM 963 C CA . ARG A 1 117 ? -4.931 9.378 -1.872 1.00 91.69 117 ARG A CA 1
ATOM 964 C C . ARG A 1 117 ? -5.010 8.816 -0.453 1.00 91.69 117 ARG A C 1
ATOM 966 O O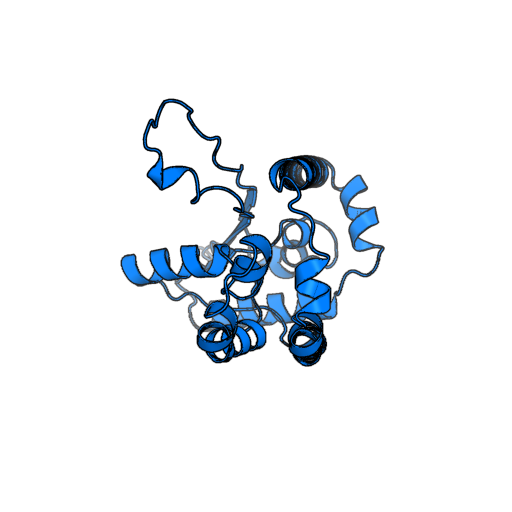 . ARG A 1 117 ? -5.840 7.935 -0.228 1.00 91.69 117 ARG A O 1
ATOM 973 N N . GLU A 1 118 ? -4.262 9.378 0.494 1.00 93.38 118 GLU A N 1
ATOM 974 C CA . GLU A 1 118 ? -4.262 8.922 1.894 1.00 93.38 118 GLU A CA 1
ATOM 975 C C . GLU A 1 118 ? -5.653 9.012 2.525 1.00 93.38 118 GLU A C 1
ATOM 977 O O . GLU A 1 118 ? -6.188 8.022 3.031 1.00 93.38 118 GLU A O 1
ATOM 982 N N . ARG A 1 119 ? -6.314 10.170 2.399 1.00 95.19 119 ARG A N 1
ATOM 983 C CA . ARG A 1 119 ? -7.682 10.373 2.907 1.00 95.19 119 ARG A CA 1
ATOM 984 C C . ARG A 1 119 ? -8.690 9.424 2.264 1.00 95.19 119 ARG A C 1
ATOM 986 O O . ARG A 1 119 ? -9.600 8.940 2.939 1.00 95.19 119 ARG A O 1
ATOM 993 N N . ALA A 1 120 ? -8.551 9.142 0.968 1.00 93.81 120 ALA A N 1
ATOM 994 C CA . ALA A 1 120 ? -9.420 8.192 0.280 1.00 93.81 120 ALA A CA 1
ATOM 995 C C . ALA A 1 120 ? -9.224 6.757 0.798 1.00 93.81 120 ALA A C 1
ATOM 997 O O . ALA A 1 120 ? -10.214 6.044 0.987 1.00 93.81 120 ALA A O 1
ATOM 998 N N . MET A 1 121 ? -7.980 6.340 1.056 1.00 94.06 121 MET A N 1
ATOM 999 C CA . MET A 1 121 ? -7.684 5.038 1.661 1.00 94.06 121 MET A CA 1
ATOM 1000 C C . MET A 1 121 ? -8.215 4.949 3.094 1.00 94.06 121 MET A C 1
ATOM 1002 O O . MET A 1 121 ? -8.931 3.995 3.408 1.00 94.06 121 MET A O 1
ATOM 1006 N N . ALA A 1 122 ? -7.972 5.968 3.922 1.00 95.44 122 ALA A N 1
ATOM 1007 C CA . ALA A 1 122 ? -8.473 6.040 5.294 1.00 95.44 122 ALA A CA 1
ATOM 1008 C C . ALA A 1 122 ? -10.005 5.925 5.342 1.00 95.44 122 ALA A C 1
ATOM 1010 O O . ALA A 1 122 ? -10.559 5.098 6.070 1.00 95.44 122 ALA A O 1
ATOM 1011 N N . ARG A 1 123 ? -10.710 6.679 4.486 1.00 95.75 123 ARG A N 1
ATOM 1012 C CA . ARG A 1 123 ? -12.175 6.615 4.372 1.00 95.75 123 ARG A CA 1
ATOM 1013 C C . ARG A 1 123 ? -12.665 5.209 4.020 1.00 95.75 123 ARG A C 1
ATOM 1015 O O . ARG A 1 123 ? -13.629 4.738 4.616 1.00 95.75 123 ARG A O 1
ATOM 1022 N N . ARG A 1 124 ? -12.019 4.527 3.068 1.00 94.94 124 ARG A N 1
ATOM 1023 C CA . ARG A 1 124 ? -12.395 3.156 2.680 1.00 94.94 124 ARG A CA 1
ATOM 1024 C C . ARG A 1 124 ? -12.167 2.158 3.808 1.00 94.94 124 ARG A C 1
ATOM 1026 O O . ARG A 1 124 ? -13.029 1.318 4.033 1.00 94.94 124 ARG A O 1
ATOM 1033 N N . ILE A 1 125 ? -11.053 2.266 4.530 1.00 93.31 125 ILE A N 1
ATOM 1034 C CA . ILE A 1 125 ? -10.772 1.407 5.689 1.00 93.31 125 ILE A CA 1
ATOM 1035 C C . ILE A 1 125 ? -11.850 1.593 6.760 1.00 93.31 125 ILE A C 1
ATOM 1037 O O . ILE A 1 125 ? -12.435 0.607 7.209 1.00 93.31 125 ILE A O 1
ATOM 1041 N N . ARG A 1 126 ? -12.211 2.841 7.084 1.00 94.50 126 ARG A N 1
ATOM 1042 C CA . ARG A 1 126 ? -13.309 3.139 8.020 1.00 94.50 126 ARG A CA 1
ATOM 1043 C C . ARG A 1 126 ? -14.641 2.546 7.568 1.00 94.50 126 ARG A C 1
ATOM 1045 O O . ARG A 1 126 ? -15.340 1.943 8.371 1.00 94.50 126 ARG A O 1
ATOM 1052 N N . GLN A 1 127 ? -14.971 2.661 6.283 1.00 94.75 127 GLN A N 1
ATOM 1053 C CA . GLN A 1 127 ? -16.187 2.076 5.709 1.00 94.75 127 GLN A CA 1
ATOM 1054 C C . GLN A 1 127 ? -16.210 0.539 5.734 1.00 94.75 127 GLN A C 1
ATOM 1056 O O . GLN A 1 127 ? -17.285 -0.056 5.702 1.00 94.75 127 GLN A O 1
ATOM 1061 N N . ILE A 1 128 ? -15.050 -0.120 5.716 1.00 92.75 128 ILE A N 1
ATOM 1062 C CA . ILE A 1 128 ? -14.964 -1.578 5.868 1.00 92.75 128 ILE A CA 1
ATOM 1063 C C . ILE A 1 128 ? -15.192 -1.945 7.337 1.00 92.75 128 ILE A C 1
ATOM 1065 O O . ILE A 1 128 ? -16.013 -2.811 7.626 1.00 92.75 128 ILE A O 1
ATOM 1069 N N . LEU A 1 129 ? -14.519 -1.254 8.261 1.00 91.50 129 LEU A N 1
ATOM 1070 C CA . LEU A 1 129 ? -14.658 -1.491 9.700 1.00 91.50 129 LEU A CA 1
ATOM 1071 C C . LEU A 1 129 ? -16.076 -1.207 10.208 1.00 91.50 129 LEU A C 1
ATOM 1073 O O . LEU A 1 129 ? -16.587 -1.967 11.024 1.00 91.50 129 LEU A O 1
ATOM 1077 N N . SER A 1 130 ? -16.748 -0.169 9.698 1.00 92.19 130 SER A N 1
ATOM 1078 C CA . SER A 1 130 ? -18.127 0.143 10.096 1.00 92.19 130 SER A CA 1
ATOM 1079 C C . SER A 1 130 ? -19.125 -0.942 9.687 1.00 92.19 130 SER A C 1
ATOM 1081 O O . SER A 1 130 ? -20.067 -1.211 10.424 1.00 92.19 130 SER A O 1
ATOM 1083 N N . ARG A 1 131 ? -18.903 -1.605 8.544 1.00 93.44 131 ARG A N 1
ATOM 1084 C CA . ARG A 1 131 ? -19.725 -2.734 8.072 1.00 93.44 131 ARG A CA 1
ATOM 1085 C C . ARG A 1 131 ? -19.397 -4.054 8.769 1.00 93.44 131 ARG A C 1
ATOM 1087 O O . ARG A 1 131 ? -20.186 -4.992 8.706 1.00 93.44 131 ARG A O 1
ATOM 1094 N N . HIS A 1 132 ? -18.237 -4.141 9.416 1.00 89.00 132 HIS A N 1
ATOM 1095 C CA . HIS A 1 132 ? -17.743 -5.355 10.060 1.00 89.00 132 HIS A CA 1
ATOM 1096 C C . HIS A 1 132 ? -17.202 -5.057 11.468 1.00 89.00 132 HIS A C 1
ATOM 1098 O O . HIS A 1 132 ? -16.019 -5.283 11.730 1.00 89.00 132 HIS A O 1
ATOM 1104 N N . PRO A 1 133 ? -18.051 -4.577 12.398 1.00 84.38 133 PRO A N 1
ATOM 1105 C CA . PRO A 1 133 ? -17.608 -3.992 13.667 1.00 84.38 133 PRO A CA 1
ATOM 1106 C C . PRO A 1 133 ? -16.880 -4.968 14.602 1.00 84.38 133 PRO A C 1
ATOM 1108 O O . PRO A 1 133 ? -16.121 -4.527 15.460 1.00 84.38 133 PRO A O 1
ATOM 1111 N N . THR A 1 134 ? -17.091 -6.276 14.438 1.00 87.06 134 THR A N 1
ATOM 1112 C CA . THR A 1 134 ? -16.465 -7.341 15.242 1.00 87.06 134 THR A CA 1
ATOM 1113 C C . THR A 1 134 ? -15.232 -7.957 14.581 1.00 87.06 134 THR A C 1
ATOM 1115 O O . THR A 1 134 ? -14.593 -8.843 15.150 1.00 87.06 134 THR A O 1
ATOM 1118 N N . LYS A 1 135 ? -14.898 -7.546 13.353 1.00 86.75 135 LYS A N 1
ATOM 1119 C CA . LYS A 1 135 ? -13.794 -8.130 12.591 1.00 86.75 135 LYS A CA 1
ATOM 1120 C C . LYS A 1 135 ? -12.527 -7.303 12.762 1.00 86.75 135 LYS A C 1
ATOM 1122 O O . LYS A 1 135 ? -12.560 -6.081 12.860 1.00 86.75 135 LYS A O 1
ATOM 1127 N N . ARG A 1 136 ? -11.394 -8.002 12.753 1.00 87.12 136 ARG A N 1
ATOM 1128 C CA . ARG A 1 136 ? -10.065 -7.388 12.697 1.00 87.12 136 ARG A CA 1
ATOM 1129 C C . ARG A 1 136 ? -9.708 -7.103 11.245 1.00 87.12 136 ARG A C 1
ATOM 1131 O O . ARG A 1 136 ? -10.048 -7.894 10.362 1.00 87.12 136 ARG A O 1
ATOM 1138 N N . LEU A 1 137 ? -9.023 -5.989 11.009 1.00 89.94 137 LEU A N 1
ATOM 1139 C CA . LEU A 1 137 ? -8.568 -5.597 9.680 1.00 89.94 137 LEU A CA 1
ATOM 1140 C C . LEU A 1 137 ? -7.050 -5.576 9.637 1.00 89.94 137 LEU A C 1
ATOM 1142 O O . LEU A 1 137 ? -6.388 -5.119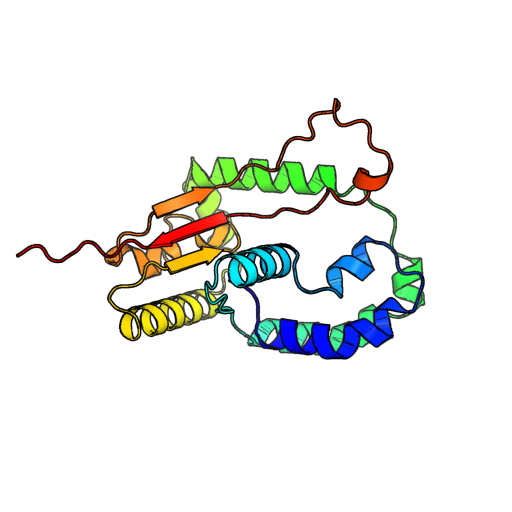 10.565 1.00 89.94 137 LEU A O 1
ATOM 1146 N N . LEU A 1 138 ? -6.525 -6.057 8.518 1.00 90.25 138 LEU A N 1
ATOM 1147 C CA . LEU A 1 138 ? -5.108 -6.118 8.239 1.00 90.25 138 LEU A CA 1
ATOM 1148 C C . LEU A 1 138 ? -4.849 -5.401 6.912 1.00 90.25 138 LEU A C 1
ATOM 1150 O O . LEU A 1 138 ? -5.335 -5.833 5.862 1.00 90.25 138 LEU A O 1
ATOM 1154 N N . HIS A 1 139 ? -4.165 -4.257 6.954 1.00 90.44 139 HIS A N 1
ATOM 1155 C CA . HIS A 1 139 ? -3.812 -3.516 5.742 1.00 90.44 139 HIS A CA 1
ATOM 1156 C C . HIS A 1 139 ? -2.354 -3.783 5.392 1.00 90.44 139 HIS A C 1
ATOM 1158 O O . HIS A 1 139 ? -1.477 -3.544 6.206 1.00 90.44 139 HIS A O 1
ATOM 1164 N N . ILE A 1 140 ? -2.111 -4.246 4.169 1.00 88.50 140 ILE A N 1
ATOM 1165 C CA . ILE A 1 140 ? -0.769 -4.402 3.604 1.00 88.50 140 ILE A CA 1
ATOM 1166 C C . ILE A 1 140 ? -0.568 -3.310 2.558 1.00 88.50 140 ILE A C 1
ATOM 1168 O O . ILE A 1 140 ? -1.419 -3.186 1.663 1.00 88.50 140 ILE A O 1
ATOM 1172 N N . GLY A 1 141 ? 0.520 -2.555 2.682 1.00 85.81 141 GLY A N 1
ATOM 1173 C CA . GLY A 1 141 ? 0.893 -1.443 1.804 1.00 85.81 141 GLY A CA 1
ATOM 1174 C C . GLY A 1 141 ? 2.345 -1.018 2.019 1.00 85.81 141 GLY A C 1
ATOM 1175 O O . GLY A 1 141 ? 3.046 -1.667 2.784 1.00 85.81 141 GLY A O 1
ATOM 1176 N N . GLY A 1 142 ? 2.798 0.038 1.350 1.00 85.25 142 GLY A N 1
ATOM 1177 C CA . GLY A 1 142 ? 4.142 0.601 1.455 1.00 85.25 142 GLY A CA 1
ATOM 1178 C C . GLY A 1 142 ? 4.411 1.276 2.804 1.00 85.25 142 GLY A C 1
ATOM 1179 O O . GLY A 1 142 ? 3.512 1.851 3.421 1.00 85.25 142 GLY A O 1
ATOM 1180 N N . TRP A 1 143 ? 5.669 1.240 3.256 1.00 85.81 143 TRP A N 1
ATOM 1181 C CA . TRP A 1 143 ? 6.077 1.716 4.584 1.00 85.81 143 TRP A CA 1
ATOM 1182 C C . TRP A 1 143 ? 5.808 3.204 4.812 1.00 85.81 143 TRP A C 1
ATOM 1184 O O . TRP A 1 143 ? 5.507 3.600 5.935 1.00 85.81 143 TRP A O 1
ATOM 1194 N N . MET A 1 144 ? 5.844 4.029 3.763 1.00 87.06 144 MET A N 1
ATOM 1195 C CA . MET A 1 144 ? 5.599 5.469 3.886 1.00 87.06 144 MET A CA 1
ATOM 1196 C C . MET A 1 144 ? 4.194 5.785 4.429 1.00 87.06 144 MET A C 1
ATOM 1198 O O . MET A 1 144 ? 4.016 6.735 5.186 1.00 87.06 144 MET A O 1
ATOM 1202 N N . HIS A 1 145 ? 3.196 4.948 4.119 1.00 89.06 145 HIS A N 1
ATOM 1203 C CA . HIS A 1 145 ? 1.828 5.070 4.645 1.00 89.06 145 HIS A CA 1
ATOM 1204 C C . HIS A 1 145 ? 1.736 4.832 6.157 1.00 89.06 145 HIS A C 1
ATOM 1206 O O . HIS A 1 145 ? 0.764 5.229 6.798 1.00 89.06 145 HIS A O 1
ATOM 1212 N N . MET A 1 146 ? 2.743 4.168 6.719 1.00 87.31 146 MET A N 1
ATOM 1213 C CA . MET A 1 146 ? 2.778 3.672 8.093 1.00 87.31 146 MET A CA 1
ATOM 1214 C C . MET A 1 146 ? 3.538 4.604 9.042 1.00 87.31 146 MET A C 1
ATOM 1216 O O . MET A 1 146 ? 3.631 4.328 10.240 1.00 87.31 146 MET A O 1
ATOM 1220 N N . LEU A 1 147 ? 4.157 5.655 8.506 1.00 88.31 147 LEU A N 1
ATOM 1221 C CA . LEU A 1 147 ? 4.943 6.592 9.294 1.00 88.31 147 LEU A CA 1
ATOM 1222 C C . LEU A 1 147 ? 4.023 7.402 10.218 1.00 88.31 147 LEU A C 1
ATOM 1224 O O . LEU A 1 147 ? 2.952 7.822 9.772 1.00 88.31 147 LEU A O 1
ATOM 1228 N N . PRO A 1 148 ? 4.425 7.675 11.470 1.00 88.25 148 PRO A N 1
ATOM 1229 C CA . PRO A 1 148 ? 3.629 8.433 12.434 1.00 88.25 148 PRO A CA 1
ATOM 1230 C C . PRO A 1 148 ? 3.723 9.946 12.186 1.00 88.25 148 PRO A C 1
ATOM 1232 O O . PRO A 1 148 ? 4.061 10.715 13.077 1.00 88.25 148 PRO A O 1
ATOM 1235 N N . LEU A 1 149 ? 3.472 10.370 10.948 1.00 88.94 149 LEU A N 1
ATOM 1236 C CA . LEU A 1 149 ? 3.604 11.755 10.511 1.00 88.94 149 LEU A CA 1
ATOM 1237 C C . LEU A 1 149 ? 2.265 12.313 10.018 1.00 88.94 149 LEU A C 1
ATOM 1239 O O . LEU A 1 149 ? 1.471 11.568 9.435 1.00 88.94 149 LEU A O 1
ATOM 1243 N N . PRO A 1 150 ? 2.014 13.624 10.183 1.00 89.88 150 PRO A N 1
ATOM 1244 C CA . PRO A 1 150 ? 0.785 14.249 9.719 1.00 89.88 150 PRO A CA 1
ATOM 1245 C C . PRO A 1 150 ? 0.467 13.940 8.255 1.00 89.88 150 PRO A C 1
ATOM 1247 O O . PRO A 1 150 ? 1.275 14.143 7.350 1.00 89.88 150 PRO A O 1
ATOM 1250 N N . GLY A 1 151 ? -0.755 13.463 8.022 1.00 89.62 151 GLY A N 1
ATOM 1251 C CA . GLY A 1 151 ? -1.276 13.214 6.680 1.00 89.62 151 GLY A CA 1
ATOM 1252 C C . GLY A 1 151 ? -0.938 11.850 6.074 1.00 89.62 151 GLY A C 1
ATOM 1253 O O . GLY A 1 151 ? -1.439 11.562 4.987 1.00 89.62 151 GLY A O 1
ATOM 1254 N N . THR A 1 152 ? -0.165 10.998 6.748 1.00 91.62 152 THR A N 1
ATOM 1255 C CA . THR A 1 152 ? -0.024 9.582 6.370 1.00 91.62 152 THR A CA 1
ATOM 1256 C C . THR A 1 152 ? -1.283 8.794 6.725 1.00 91.62 152 THR A C 1
ATOM 1258 O O . THR A 1 152 ? -2.089 9.204 7.565 1.00 91.62 152 THR A O 1
ATOM 1261 N N . LEU A 1 153 ? -1.461 7.626 6.107 1.00 92.75 153 LEU A N 1
ATOM 1262 C CA . LEU A 1 153 ? -2.560 6.723 6.427 1.00 92.75 153 LEU A CA 1
ATOM 1263 C C . LEU A 1 153 ? -2.589 6.333 7.912 1.00 92.75 153 LEU A C 1
ATOM 1265 O O . LEU A 1 153 ? -3.676 6.261 8.480 1.00 92.75 153 LEU A O 1
ATOM 1269 N N . PHE A 1 154 ? -1.424 6.109 8.530 1.00 91.38 154 PHE A N 1
ATOM 1270 C CA . PHE A 1 154 ? -1.321 5.793 9.955 1.00 91.38 154 PHE A CA 1
ATOM 1271 C C . PHE A 1 154 ? -1.867 6.924 10.822 1.00 91.38 154 PHE A C 1
ATOM 1273 O O . PHE A 1 154 ? -2.767 6.684 11.621 1.00 91.38 154 PHE A O 1
ATOM 1280 N N . HIS A 1 155 ? -1.412 8.156 10.594 1.00 92.38 155 HIS A N 1
ATOM 1281 C CA . HIS A 1 155 ? -1.904 9.321 11.327 1.00 92.38 155 HIS A CA 1
ATOM 1282 C C . HIS A 1 155 ? -3.411 9.539 11.115 1.00 92.38 155 HIS A C 1
ATOM 1284 O O . HIS A 1 155 ? -4.147 9.844 12.042 1.00 92.38 155 HIS A O 1
ATOM 1290 N N . LEU A 1 156 ? -3.928 9.343 9.897 1.00 95.31 156 LEU A N 1
ATOM 1291 C CA . LEU A 1 156 ? -5.363 9.509 9.599 1.00 95.31 156 LEU A CA 1
ATOM 1292 C C . LEU A 1 156 ? -6.282 8.458 10.255 1.00 95.31 156 LEU A C 1
ATOM 1294 O O . LEU A 1 156 ? -7.514 8.568 10.160 1.00 95.31 156 LEU A O 1
ATOM 1298 N N . LEU A 1 157 ? -5.704 7.413 10.843 1.00 95.00 157 LEU A N 1
ATOM 1299 C CA . LEU A 1 157 ? -6.409 6.300 11.471 1.00 95.00 157 LEU A CA 1
ATOM 1300 C C . LEU A 1 157 ? -5.954 6.072 12.919 1.00 95.00 157 LEU A C 1
ATOM 1302 O O . LEU A 1 157 ? -6.261 5.020 13.473 1.00 95.00 157 LEU A O 1
ATOM 1306 N N . GLU A 1 158 ? -5.227 7.016 13.520 1.00 93.38 158 GLU A N 1
ATOM 1307 C CA . GLU A 1 158 ? -4.643 6.877 14.861 1.00 93.38 158 GLU A CA 1
ATOM 1308 C C . GLU A 1 158 ? -5.695 6.653 15.959 1.00 93.38 158 GLU A C 1
ATOM 1310 O O . GLU A 1 158 ? -5.490 5.847 16.862 1.00 93.38 158 GLU A O 1
ATOM 1315 N N . ASP A 1 159 ? -6.871 7.267 15.815 1.00 92.62 159 ASP A N 1
ATOM 1316 C CA . ASP A 1 159 ? -8.045 7.102 16.683 1.00 92.62 159 ASP A CA 1
ATOM 1317 C C . ASP A 1 159 ? -8.570 5.659 16.720 1.00 92.62 159 ASP A C 1
ATOM 1319 O O . ASP A 1 159 ? -9.299 5.279 17.634 1.00 92.62 159 ASP A O 1
ATOM 1323 N N . LEU A 1 160 ? -8.212 4.837 15.729 1.00 89.06 160 LEU A N 1
ATOM 1324 C CA . LEU A 1 160 ? -8.553 3.416 15.697 1.00 89.06 160 LEU A CA 1
ATOM 1325 C C . LEU A 1 160 ? -7.546 2.539 16.456 1.00 89.06 160 LEU A C 1
ATOM 1327 O O . LEU A 1 160 ? -7.725 1.321 16.470 1.00 89.06 160 LEU A O 1
ATOM 1331 N N . GLY A 1 161 ? -6.495 3.126 17.039 1.00 88.56 161 GLY A N 1
ATOM 1332 C CA . GLY A 1 161 ? -5.421 2.421 17.743 1.00 88.56 161 GLY A CA 1
ATOM 1333 C C . GLY A 1 161 ? -4.674 1.384 16.889 1.00 88.56 161 GLY A C 1
ATOM 1334 O O . GLY A 1 161 ? -4.570 0.231 17.314 1.00 88.56 161 GLY A O 1
ATOM 1335 N N . PRO A 1 162 ? -4.198 1.717 15.672 1.00 88.06 162 PRO A N 1
ATOM 1336 C CA . PRO A 1 162 ? -3.514 0.756 14.817 1.00 88.06 162 PRO A CA 1
ATOM 1337 C C . PRO A 1 162 ? -2.157 0.330 15.382 1.00 88.06 162 PRO A C 1
ATOM 1339 O O . PRO A 1 162 ? -1.321 1.159 15.735 1.00 88.06 162 PRO A O 1
ATOM 1342 N N . GLU A 1 163 ? -1.878 -0.969 15.333 1.00 89.00 163 GLU A N 1
ATOM 1343 C CA . GLU A 1 163 ? -0.515 -1.483 15.439 1.00 89.00 163 GLU A CA 1
ATOM 1344 C C . GLU A 1 163 ? 0.145 -1.474 14.056 1.00 89.00 163 GLU A C 1
ATOM 1346 O O . GLU A 1 163 ? -0.465 -1.860 13.052 1.00 89.00 163 GLU A O 1
ATOM 1351 N N . ARG A 1 164 ? 1.418 -1.078 14.002 1.00 86.75 164 ARG A N 1
ATOM 1352 C CA . ARG A 1 164 ? 2.220 -1.024 12.774 1.00 86.75 164 ARG A CA 1
ATOM 1353 C C . ARG A 1 164 ? 3.406 -1.980 12.867 1.00 86.75 164 ARG A C 1
ATOM 1355 O O . ARG A 1 164 ? 4.080 -2.025 13.894 1.00 86.75 164 ARG A O 1
ATOM 1362 N N . ARG A 1 165 ? 3.674 -2.740 11.802 1.00 86.12 165 ARG A N 1
ATOM 1363 C CA . ARG A 1 165 ? 4.819 -3.663 11.727 1.00 86.12 165 ARG A CA 1
ATOM 1364 C C . ARG A 1 165 ? 5.564 -3.505 10.409 1.00 86.12 165 ARG A C 1
ATOM 1366 O O . ARG A 1 165 ? 4.965 -3.633 9.338 1.00 86.12 165 ARG A O 1
ATOM 1373 N N . LEU A 1 166 ? 6.870 -3.273 10.521 1.00 82.00 166 LEU A N 1
ATOM 1374 C CA . LEU A 1 166 ? 7.813 -3.395 9.419 1.00 82.00 166 LEU A CA 1
ATOM 1375 C C . LEU A 1 166 ? 8.159 -4.880 9.267 1.00 82.00 166 LEU A C 1
ATOM 1377 O O . LEU A 1 166 ? 8.531 -5.491 10.268 1.00 82.00 166 LEU A O 1
ATOM 1381 N N . LEU A 1 167 ? 7.995 -5.485 8.086 1.00 75.56 167 LEU A N 1
ATOM 1382 C CA . LEU A 1 167 ? 8.599 -6.802 7.878 1.00 75.56 167 LEU A CA 1
ATOM 1383 C C . LEU A 1 167 ? 10.030 -6.633 7.405 1.00 75.56 167 LEU A C 1
ATOM 1385 O O . LEU A 1 167 ? 10.342 -5.690 6.687 1.00 75.56 167 LEU A O 1
ATOM 1389 N N . GLU A 1 168 ? 10.862 -7.592 7.771 1.00 70.44 168 GLU A N 1
ATOM 1390 C CA . GLU A 1 168 ? 12.170 -7.754 7.164 1.00 70.44 168 GLU A CA 1
ATOM 1391 C C . GLU A 1 168 ? 12.041 -8.632 5.911 1.00 70.44 168 GLU A C 1
ATOM 1393 O O . GLU A 1 168 ? 11.173 -9.516 5.866 1.00 70.44 168 GLU A O 1
ATOM 1398 N N . PRO A 1 169 ? 12.879 -8.409 4.885 1.00 64.88 169 PRO A N 1
ATOM 1399 C CA . PRO A 1 169 ? 12.969 -9.338 3.773 1.00 64.88 169 PRO A CA 1
ATOM 1400 C C . PRO A 1 169 ? 13.372 -10.712 4.315 1.00 64.88 169 PRO A C 1
ATOM 1402 O O . PRO A 1 169 ? 14.219 -10.811 5.205 1.00 64.88 169 PRO A O 1
ATOM 1405 N N . LEU A 1 170 ? 12.767 -11.779 3.788 1.00 59.16 170 LEU A N 1
ATOM 1406 C CA . LEU A 1 170 ? 13.193 -13.136 4.112 1.00 59.16 170 LEU A CA 1
ATOM 1407 C C . LEU A 1 170 ? 14.654 -13.282 3.673 1.00 59.16 170 LEU A C 1
ATOM 1409 O O . LEU A 1 170 ? 14.956 -13.251 2.481 1.00 59.16 170 LEU A O 1
ATOM 1413 N N . THR A 1 171 ? 15.568 -13.405 4.632 1.00 45.16 171 THR A N 1
ATOM 1414 C CA . THR A 1 171 ? 16.952 -13.767 4.335 1.00 45.16 171 THR A CA 1
ATOM 1415 C C . THR A 1 171 ? 16.952 -15.187 3.796 1.00 45.16 171 THR A C 1
ATOM 1417 O O . THR A 1 171 ? 16.418 -16.093 4.439 1.00 45.16 171 THR A O 1
ATOM 1420 N N . PHE A 1 172 ? 17.524 -15.378 2.610 1.00 40.06 172 PHE A N 1
ATOM 1421 C CA . PHE A 1 172 ? 17.782 -16.711 2.090 1.00 40.06 172 PHE A CA 1
ATOM 1422 C C . PHE A 1 172 ? 18.724 -17.446 3.033 1.00 40.06 172 PHE A C 1
ATOM 1424 O O . PHE A 1 172 ? 19.851 -17.010 3.237 1.00 40.06 172 PHE A O 1
ATOM 1431 N N . ASP A 1 173 ? 18.255 -18.552 3.606 1.00 36.41 173 ASP A N 1
ATOM 1432 C CA . ASP A 1 173 ? 19.145 -19.540 4.199 1.00 36.41 173 ASP A CA 1
ATOM 1433 C C . ASP A 1 173 ? 19.753 -20.341 3.039 1.00 36.41 173 ASP A C 1
ATOM 1435 O O . ASP A 1 173 ? 19.052 -21.073 2.330 1.00 36.41 173 ASP A O 1
ATOM 1439 N N . GLU A 1 174 ? 21.051 -20.150 2.796 1.00 42.53 174 GLU A N 1
ATOM 1440 C CA . GLU A 1 174 ? 21.797 -20.769 1.691 1.00 42.53 174 GLU A CA 1
ATOM 1441 C C . GLU A 1 174 ? 21.776 -22.311 1.731 1.00 42.53 174 GLU A C 1
ATOM 1443 O O . GLU A 1 174 ? 22.095 -22.965 0.735 1.00 42.53 174 GLU A O 1
ATOM 1448 N N . ASN A 1 175 ? 21.326 -22.913 2.838 1.00 39.81 175 ASN A N 1
ATOM 1449 C CA . ASN A 1 175 ? 21.241 -24.363 3.013 1.00 39.81 175 ASN A CA 1
ATOM 1450 C C . ASN A 1 175 ? 20.064 -25.040 2.278 1.00 39.81 175 ASN A C 1
ATOM 1452 O O . ASN A 1 175 ? 20.014 -26.270 2.198 1.00 39.81 175 ASN A O 1
ATOM 1456 N N . LEU A 1 176 ? 19.126 -24.289 1.686 1.00 42.38 176 LEU A N 1
ATOM 1457 C CA . LEU A 1 176 ? 18.043 -24.853 0.865 1.00 42.38 176 LEU A CA 1
ATOM 1458 C C . LEU A 1 176 ? 18.500 -25.056 -0.593 1.00 42.38 176 LEU A C 1
ATOM 1460 O O . LEU A 1 176 ? 18.202 -24.290 -1.509 1.00 42.38 176 LEU A O 1
ATOM 1464 N N . SER A 1 177 ? 19.220 -26.156 -0.801 1.00 33.66 177 SER A N 1
ATOM 1465 C CA . SER A 1 177 ? 19.911 -26.606 -2.021 1.00 33.66 177 SER A CA 1
ATOM 1466 C C . SER A 1 177 ? 19.028 -26.989 -3.226 1.00 33.66 177 SER A C 1
ATOM 1468 O O . SER A 1 177 ? 19.411 -27.833 -4.038 1.00 33.66 177 SER A O 1
ATOM 1470 N N . ASN A 1 178 ? 17.864 -26.363 -3.431 1.00 34.75 178 ASN A N 1
ATOM 1471 C CA . ASN A 1 178 ? 17.000 -26.691 -4.568 1.00 34.75 178 ASN A CA 1
ATOM 1472 C C . ASN A 1 178 ? 17.070 -25.632 -5.682 1.00 34.75 178 ASN A C 1
ATOM 1474 O O . ASN A 1 178 ? 16.474 -24.558 -5.602 1.00 34.75 178 ASN A O 1
ATOM 1478 N N . LYS A 1 179 ? 17.771 -25.958 -6.779 1.00 34.88 179 LYS A N 1
ATOM 1479 C CA . LYS A 1 179 ? 17.978 -25.088 -7.958 1.00 34.88 179 LYS A CA 1
ATOM 1480 C C . LYS A 1 179 ? 16.681 -24.575 -8.611 1.00 34.88 179 LYS A C 1
ATOM 1482 O O . LYS A 1 179 ? 16.736 -23.573 -9.314 1.00 34.88 179 LYS A O 1
ATOM 1487 N N . ARG A 1 180 ? 15.519 -25.195 -8.359 1.00 31.56 180 ARG A N 1
ATOM 1488 C CA . ARG A 1 180 ? 14.202 -24.718 -8.839 1.00 31.56 180 ARG A CA 1
ATOM 1489 C C . ARG A 1 180 ? 13.582 -23.590 -8.000 1.00 31.56 180 ARG A C 1
ATOM 1491 O O . ARG A 1 180 ? 12.662 -22.942 -8.481 1.00 31.56 180 ARG A O 1
ATOM 1498 N N . LEU A 1 181 ? 14.101 -23.315 -6.801 1.00 32.91 181 LEU A N 1
ATOM 1499 C CA . LEU A 1 181 ? 13.694 -22.175 -5.962 1.00 32.91 181 LEU A CA 1
ATOM 1500 C C . LEU A 1 181 ? 14.516 -20.905 -6.232 1.00 32.91 181 LEU A C 1
ATOM 1502 O O . LEU A 1 181 ? 14.111 -19.822 -5.822 1.00 32.91 181 LEU A O 1
ATOM 1506 N N . ARG A 1 182 ? 15.624 -21.014 -6.983 1.00 29.72 182 ARG A N 1
ATOM 1507 C CA . ARG A 1 182 ? 16.537 -19.897 -7.292 1.00 29.72 182 ARG A CA 1
ATOM 1508 C C . ARG A 1 182 ? 15.909 -18.769 -8.118 1.00 29.72 182 ARG A C 1
ATOM 1510 O O . ARG A 1 182 ? 16.437 -17.670 -8.123 1.00 29.72 182 ARG A O 1
ATOM 1517 N N . ALA A 1 183 ? 14.793 -19.025 -8.798 1.00 28.81 183 ALA A N 1
ATOM 1518 C CA . ALA A 1 183 ? 14.070 -18.009 -9.568 1.00 28.81 183 ALA A CA 1
ATOM 1519 C C . ALA A 1 183 ? 12.878 -17.401 -8.808 1.00 28.81 183 ALA A C 1
ATOM 1521 O O . ALA A 1 183 ? 12.199 -16.526 -9.336 1.00 28.81 183 ALA A O 1
ATOM 1522 N N . MET A 1 184 ? 12.584 -17.880 -7.594 1.00 32.34 184 MET A N 1
ATOM 1523 C CA . MET A 1 184 ? 11.336 -17.551 -6.902 1.00 32.34 184 MET A CA 1
ATOM 1524 C C . MET A 1 184 ? 11.511 -16.523 -5.790 1.00 32.34 184 MET A C 1
ATOM 1526 O O . MET A 1 184 ? 10.594 -16.347 -4.997 1.00 32.34 184 MET A O 1
ATOM 1530 N N . VAL A 1 185 ? 12.678 -15.884 -5.694 1.00 34.62 185 VAL A N 1
ATOM 1531 C CA . VAL A 1 185 ? 13.005 -15.010 -4.568 1.00 34.62 185 VAL A CA 1
ATOM 1532 C C . VAL A 1 185 ? 13.800 -13.831 -5.055 1.00 34.62 185 VAL A C 1
ATOM 1534 O O . VAL A 1 185 ? 15.011 -13.853 -5.008 1.00 34.62 185 VAL A O 1
ATOM 1537 N N . VAL A 1 186 ? 13.083 -12.811 -5.507 1.00 34.12 186 VAL A N 1
ATOM 1538 C CA . VAL A 1 186 ? 13.331 -11.417 -5.136 1.00 34.12 186 VAL A CA 1
ATOM 1539 C C . VAL A 1 186 ? 12.012 -10.696 -5.403 1.00 34.12 186 VAL A C 1
ATOM 1541 O O . VAL A 1 186 ? 11.517 -10.791 -6.526 1.00 34.12 186 VAL A O 1
ATOM 1544 N N . ARG A 1 187 ? 11.487 -9.967 -4.407 1.00 42.66 187 ARG A N 1
ATOM 1545 C CA . ARG A 1 187 ? 10.527 -8.829 -4.475 1.00 42.66 187 ARG A CA 1
ATOM 1546 C C . ARG A 1 187 ? 9.390 -8.974 -3.474 1.00 42.66 187 ARG A C 1
ATOM 1548 O O . ARG A 1 187 ? 8.213 -9.017 -3.821 1.00 42.66 187 ARG A O 1
ATOM 1555 N N . ASP A 1 188 ? 9.794 -8.958 -2.220 1.00 34.38 188 ASP A N 1
ATOM 1556 C CA . ASP A 1 188 ? 8.901 -8.868 -1.088 1.00 34.38 188 ASP A CA 1
ATOM 1557 C C . ASP A 1 188 ? 9.011 -7.430 -0.570 1.00 34.38 188 ASP A C 1
ATOM 1559 O O . ASP A 1 188 ? 10.032 -7.083 0.020 1.00 34.38 188 ASP A O 1
ATOM 1563 N N . PHE A 1 189 ? 8.020 -6.567 -0.819 1.00 38.75 189 PHE A N 1
ATOM 1564 C CA . PHE A 1 189 ? 7.801 -5.365 -0.009 1.00 38.75 189 PHE A CA 1
ATOM 1565 C C . PHE A 1 189 ? 6.664 -5.680 0.953 1.00 38.75 189 PHE A C 1
ATOM 1567 O O . PHE A 1 189 ? 5.511 -5.747 0.538 1.00 38.75 189 PHE A O 1
ATOM 1574 N N . TYR A 1 190 ? 6.931 -5.852 2.246 1.00 45.66 190 TYR A N 1
ATOM 1575 C CA . TYR A 1 190 ? 5.833 -6.089 3.181 1.00 45.66 190 TYR A CA 1
ATOM 1576 C C . TYR A 1 190 ? 5.826 -5.128 4.361 1.00 45.66 190 TYR A C 1
ATOM 1578 O O . TYR A 1 190 ? 6.754 -5.081 5.164 1.00 45.66 190 TYR A O 1
ATOM 1586 N N . PHE A 1 191 ? 4.694 -4.451 4.540 1.00 46.78 191 PHE A N 1
ATOM 1587 C CA . PHE A 1 191 ? 4.389 -3.686 5.744 1.00 46.78 191 PHE A CA 1
ATOM 1588 C C . PHE A 1 191 ? 2.923 -3.904 6.107 1.00 46.78 191 PHE A C 1
ATOM 1590 O O . PHE A 1 191 ? 2.062 -3.935 5.224 1.00 46.78 191 PHE A O 1
ATOM 1597 N N . TRP A 1 192 ? 2.636 -4.091 7.397 1.00 42.41 192 TRP A N 1
ATOM 1598 C CA . TRP A 1 192 ? 1.292 -4.399 7.888 1.00 42.41 192 TRP A CA 1
ATOM 1599 C C . TRP A 1 192 ? 0.792 -3.316 8.849 1.00 42.41 192 TRP A C 1
ATOM 1601 O O . TRP A 1 192 ? 1.509 -2.900 9.760 1.00 42.41 192 TRP A O 1
ATOM 1611 N N . PHE A 1 193 ? -0.485 -2.963 8.717 1.00 40.47 193 PHE A N 1
ATOM 1612 C CA . PHE A 1 193 ? -1.316 -2.485 9.817 1.00 40.47 193 PHE A CA 1
ATOM 1613 C C . PHE A 1 193 ? -2.103 -3.640 10.390 1.00 40.47 193 PHE A C 1
ATOM 1615 O O . PHE A 1 193 ? -2.824 -4.306 9.648 1.00 40.47 193 PHE A O 1
ATOM 1622 N N . TYR A 1 194 ? -2.110 -3.763 11.702 1.00 34.72 194 TYR A N 1
ATOM 1623 C CA . TYR A 1 194 ? -3.104 -4.541 12.409 1.00 34.72 194 TYR A CA 1
ATOM 1624 C C . TYR A 1 194 ? -4.043 -3.588 13.156 1.00 34.72 194 TYR A C 1
ATOM 1626 O O . TYR A 1 194 ? -3.623 -2.846 14.037 1.00 34.72 194 TYR A O 1
ATOM 1634 N N . PHE A 1 195 ? -5.326 -3.592 12.790 1.00 46.56 195 PHE A N 1
ATOM 1635 C CA . PHE A 1 195 ? -6.362 -2.858 13.513 1.00 46.56 195 PHE A CA 1
ATOM 1636 C C . PHE A 1 195 ? -7.043 -3.805 14.499 1.00 46.56 195 PHE A C 1
ATOM 1638 O O . PHE A 1 195 ? -7.800 -4.701 14.099 1.00 46.56 195 PHE A O 1
ATOM 1645 N N . ARG A 1 196 ? -6.818 -3.574 15.793 1.00 44.12 196 ARG A N 1
ATOM 1646 C CA . ARG A 1 196 ? -7.684 -4.078 16.856 1.00 44.12 196 ARG A CA 1
ATOM 1647 C C . ARG A 1 196 ? -8.524 -2.899 17.316 1.00 44.12 196 ARG A C 1
ATOM 1649 O O . ARG A 1 196 ? -7.992 -1.971 17.904 1.00 44.12 196 ARG A O 1
ATOM 1656 N N . ARG A 1 197 ? -9.838 -2.930 17.076 1.00 41.62 197 ARG A N 1
ATOM 1657 C CA . ARG A 1 197 ? -10.718 -2.015 17.806 1.00 41.62 197 ARG A CA 1
ATOM 1658 C C . ARG A 1 197 ? -10.527 -2.338 19.288 1.00 41.62 197 ARG A C 1
ATOM 1660 O O . ARG A 1 197 ? -10.745 -3.489 19.679 1.00 41.62 197 ARG A O 1
ATOM 1667 N N . ALA A 1 198 ? -10.088 -1.368 20.087 1.00 40.09 198 ALA A N 1
ATOM 1668 C CA . ALA A 1 198 ? -10.306 -1.443 21.520 1.00 40.09 198 ALA A CA 1
ATOM 1669 C C . ALA A 1 198 ? -11.815 -1.634 21.704 1.00 40.09 198 ALA A C 1
ATOM 1671 O O . ALA A 1 198 ? -12.614 -0.900 21.112 1.00 40.09 198 ALA A O 1
ATOM 1672 N N . HIS A 1 199 ? -12.215 -2.679 22.426 1.00 37.47 199 HIS A N 1
ATOM 1673 C CA . HIS A 1 199 ? -13.584 -2.730 22.913 1.00 37.47 199 HIS A CA 1
ATOM 1674 C C . HIS A 1 199 ? -13.801 -1.431 23.701 1.00 37.47 199 HIS A C 1
ATOM 1676 O O . HIS A 1 199 ? -12.956 -1.131 24.547 1.00 37.47 199 HIS A O 1
ATOM 1682 N N . PRO A 1 200 ? -14.877 -0.656 23.471 1.00 37.88 200 PRO A N 1
ATOM 1683 C CA . PRO A 1 200 ? -15.392 0.107 24.590 1.00 37.88 200 PRO A CA 1
ATOM 1684 C C . PRO A 1 200 ? -15.749 -0.966 25.622 1.00 37.88 200 PRO A C 1
ATOM 1686 O O . PRO A 1 200 ? -16.560 -1.852 25.334 1.00 37.88 200 PRO A O 1
ATOM 1689 N N . GLY A 1 201 ? -14.999 -1.012 26.723 1.00 33.97 201 GLY A N 1
ATOM 1690 C CA . GLY A 1 201 ? -15.328 -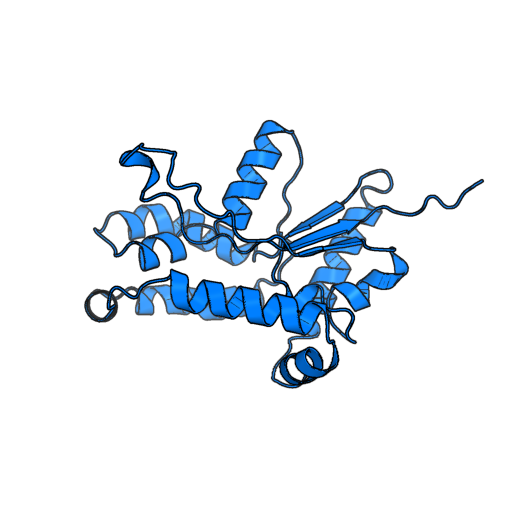1.911 27.822 1.00 33.97 201 GLY A CA 1
ATOM 1691 C C . GLY A 1 201 ? -16.764 -1.646 28.290 1.00 33.97 201 GLY A C 1
ATOM 1692 O O . GLY A 1 201 ? -17.271 -0.543 28.057 1.00 33.97 201 GLY A O 1
ATOM 1693 N N . PRO A 1 202 ? -17.436 -2.644 28.884 1.00 38.41 202 PRO A N 1
ATOM 1694 C CA . PRO A 1 202 ? -18.556 -2.349 29.766 1.00 38.41 202 PRO A CA 1
ATOM 1695 C C . PRO A 1 202 ? -18.099 -1.481 30.947 1.00 38.41 202 PRO A C 1
ATOM 1697 O O . PRO A 1 202 ? -16.921 -1.618 31.361 1.00 38.41 202 PRO A O 1
#

Foldseek 3Di:
DQDAPLLQVLLVVCLVPLVVDPADPVVNCSSHDPPVQVVVVVVCVVVVNDDDHQFDCVVVVVVVVCVVVCSPPVNRVVDDDDDPVVVVVVLLVLLVCCQVPVVSLVVVCVPDPDLVRLVSSLVVVVVVCVVVVPDKDKDKDASSLCGCDPSRNCVSCVVQVKDKDADDAPDDPPPPPDPVCVVVDDDDGTIMIIGDRDPPDD

Mean predicted aligned error: 9.64 Å

Secondary structure (DSSP, 8-state):
----HHHHHHHHHHHHHHTTS---HHHHHHHSPPHHHHHHHHHHHHHT------S-SHHHHHHHHHHHHHT-HHHHHH-----SHHHHHHHHHHHHHHHH-HHHHHHHHHTT--HHHHHHHHHHHHHHHHH-TTS-EEEE--GGGGSSSTTSTTGGGGGG-EEEEEPPP----TT---TTTTTS-S----EEEEE-PPP---